Protein AF-A0A4U8UQI0-F1 (afdb_monomer)

pLDDT: mean 84.11, std 14.56, range [35.84, 98.0]

Mean predicted aligned error: 8.0 Å

Solvent-accessible surface area (backbone atoms only — not comparable to full-atom values): 13490 Å² total; per-residue (Å²): 82,67,54,54,51,49,29,74,75,39,96,86,49,62,48,45,60,53,23,52,54,51,45,54,64,75,46,58,98,54,91,83,54,74,66,59,56,32,51,37,41,21,71,69,68,76,41,65,57,48,72,46,50,38,50,74,78,74,43,90,59,46,50,33,39,36,35,49,86,39,31,42,34,49,44,82,38,62,102,59,89,80,77,70,82,76,88,73,61,52,56,40,74,43,39,42,22,26,69,41,87,55,104,63,74,46,72,45,66,80,48,71,49,71,45,56,56,53,61,47,78,51,93,65,75,75,63,46,46,68,45,54,78,50,33,50,86,63,42,67,39,62,70,44,65,70,59,40,50,50,32,60,70,53,42,85,68,44,53,68,65,21,48,34,51,53,52,50,31,46,49,53,31,32,78,68,58,75,40,58,68,63,62,44,52,54,51,38,63,73,47,68,80,52,86,47,66,67,39,41,52,52,41,52,54,52,50,52,52,52,48,46,49,69,77,54,46,41,67,55,50,20,63,74,68,50,30,39,103,83,59,45,71,62,126

Nearest PDB structures (foldseek):
  7zyf-assembly1_A  TM=7.633E-01  e=3.583E-10  Homo sapiens
  3mdj-assembly2_B  TM=7.529E-01  e=2.261E-10  Homo sapiens
  3mdj-assembly3_C  TM=7.639E-01  e=4.020E-10  Homo sapiens
  3mdj-assembly1_A  TM=7.679E-01  e=6.749E-10  Homo sapiens
  6rqx-assembly1_A  TM=7.635E-01  e=1.070E-09  Homo sapiens

Structure (mmCIF, N/CA/C/O backbone):
data_AF-A0A4U8UQI0-F1
#
_entry.id   AF-A0A4U8UQI0-F1
#
loop_
_atom_site.group_PDB
_atom_site.id
_atom_site.type_symbol
_atom_site.label_atom_id
_atom_site.label_alt_id
_atom_site.label_comp_id
_atom_site.label_asym_id
_atom_site.label_entity_id
_atom_site.label_seq_id
_atom_site.pdbx_PDB_ins_code
_atom_site.Cartn_x
_atom_site.Cartn_y
_atom_site.Cartn_z
_atom_site.occupancy
_atom_site.B_iso_or_equiv
_atom_site.auth_seq_id
_atom_site.auth_comp_id
_atom_site.auth_asym_id
_atom_site.auth_atom_id
_atom_site.pdbx_PDB_model_num
ATOM 1 N N . MET A 1 1 ? -8.725 0.043 3.487 1.00 68.88 1 MET A N 1
ATOM 2 C CA . MET A 1 1 ? -7.552 0.567 4.215 1.00 68.88 1 MET A CA 1
ATOM 3 C C . MET A 1 1 ? -7.519 0.021 5.641 1.00 68.88 1 MET A C 1
ATOM 5 O O . MET A 1 1 ? -6.932 -1.018 5.854 1.00 68.88 1 MET A O 1
ATOM 9 N N . ILE A 1 2 ? -8.246 0.584 6.606 1.00 83.00 2 ILE A N 1
ATOM 10 C CA . ILE A 1 2 ? -8.006 0.280 8.034 1.00 83.00 2 ILE A CA 1
ATOM 11 C C . ILE A 1 2 ? -8.324 -1.161 8.468 1.00 83.00 2 ILE A C 1
ATOM 13 O O . ILE A 1 2 ? -7.673 -1.663 9.377 1.00 83.00 2 ILE A O 1
ATOM 17 N N . ARG A 1 3 ? -9.278 -1.852 7.826 1.00 87.50 3 ARG A N 1
ATOM 18 C CA . ARG A 1 3 ? -9.660 -3.226 8.204 1.00 87.50 3 ARG A CA 1
ATOM 19 C C . ARG A 1 3 ? -8.482 -4.202 8.175 1.00 87.50 3 ARG A C 1
ATOM 21 O O . ARG A 1 3 ? -8.272 -4.901 9.158 1.00 87.50 3 ARG A O 1
ATOM 28 N N . ASN A 1 4 ? -7.718 -4.221 7.082 1.00 83.81 4 ASN A N 1
ATOM 29 C CA . ASN A 1 4 ? -6.582 -5.133 6.920 1.00 83.81 4 ASN A CA 1
ATOM 30 C C . ASN A 1 4 ? -5.492 -4.822 7.954 1.00 83.81 4 ASN A C 1
ATOM 32 O O . ASN A 1 4 ? -5.016 -5.732 8.627 1.00 83.81 4 ASN A O 1
ATOM 36 N N . TYR A 1 5 ? -5.174 -3.537 8.164 1.00 86.38 5 TYR A N 1
ATOM 37 C CA . TYR A 1 5 ? -4.238 -3.120 9.213 1.00 86.38 5 TYR A CA 1
ATOM 38 C C . TYR A 1 5 ? -4.679 -3.587 10.608 1.00 86.38 5 TYR A C 1
ATOM 40 O O . TYR A 1 5 ? -3.909 -4.239 11.311 1.00 86.38 5 TYR A O 1
ATOM 48 N N . VAL A 1 6 ? -5.927 -3.296 10.988 1.00 89.19 6 VAL A N 1
ATOM 49 C CA . VAL A 1 6 ? -6.484 -3.631 12.307 1.00 89.19 6 VAL A CA 1
ATOM 50 C C . VAL A 1 6 ? -6.538 -5.141 12.525 1.00 89.19 6 VAL A C 1
ATOM 52 O O . VAL A 1 6 ? -6.120 -5.622 13.574 1.00 89.19 6 VAL A O 1
ATOM 55 N N . ASN A 1 7 ? -6.986 -5.907 11.532 1.00 88.12 7 ASN A N 1
ATOM 56 C CA . ASN A 1 7 ? -7.075 -7.361 11.657 1.00 88.12 7 ASN A CA 1
ATOM 57 C C . ASN A 1 7 ? -5.701 -8.036 11.609 1.00 88.12 7 ASN A C 1
ATOM 59 O O . ASN A 1 7 ? -5.540 -9.104 12.180 1.00 88.12 7 ASN A O 1
ATOM 63 N N . SER A 1 8 ? -4.669 -7.389 11.059 1.00 82.19 8 SER A N 1
ATOM 64 C CA . SER A 1 8 ? -3.295 -7.904 11.144 1.00 82.19 8 SER A CA 1
ATOM 65 C C . SER A 1 8 ? -2.735 -7.965 12.579 1.00 82.19 8 SER A C 1
ATOM 67 O O . SER A 1 8 ? -1.655 -8.519 12.786 1.00 82.19 8 SER A O 1
ATOM 69 N N . LYS A 1 9 ? -3.442 -7.387 13.565 1.00 81.94 9 LYS A N 1
ATOM 70 C CA . LYS A 1 9 ? -3.079 -7.380 14.993 1.00 81.94 9 LYS A CA 1
ATOM 71 C C . LYS A 1 9 ? -3.652 -8.569 15.774 1.00 81.94 9 LYS A C 1
ATOM 73 O O . LYS A 1 9 ? -3.256 -8.773 16.916 1.00 81.94 9 LYS A O 1
ATOM 78 N N . SER A 1 10 ? -4.576 -9.342 15.198 1.00 83.25 10 SER A N 1
ATOM 79 C CA . SER A 1 10 ? -5.166 -10.519 15.845 1.00 83.25 10 SER A CA 1
ATOM 80 C C . SER A 1 10 ? -5.361 -11.652 14.846 1.00 83.25 10 SER A C 1
ATOM 82 O O . SER A 1 10 ? -5.968 -11.471 13.798 1.00 83.25 10 SER A O 1
ATOM 84 N N . LEU A 1 11 ? -4.881 -12.845 15.196 1.00 78.75 11 LEU A N 1
ATOM 85 C CA . LEU A 1 11 ? -5.039 -14.046 14.368 1.00 78.75 11 LEU A CA 1
ATOM 86 C C . LEU A 1 11 ? -6.415 -14.709 14.530 1.00 78.75 11 LEU A C 1
ATOM 88 O O . LEU A 1 11 ? -6.801 -15.532 13.704 1.00 78.75 11 LEU A O 1
ATOM 92 N N . HIS A 1 12 ? -7.141 -14.386 15.604 1.00 84.50 12 HIS A N 1
ATOM 93 C CA . HIS A 1 12 ? -8.340 -15.125 16.013 1.00 84.50 12 HIS A CA 1
ATOM 94 C C . HIS A 1 12 ? -9.616 -14.277 16.018 1.00 84.50 12 HIS A C 1
ATOM 96 O O . HIS A 1 12 ? -10.711 -14.829 15.948 1.00 84.50 12 HIS A O 1
ATOM 102 N N . GLU A 1 13 ? -9.500 -12.948 16.084 1.00 89.38 13 GLU A N 1
ATOM 103 C CA . GLU A 1 13 ? -10.650 -12.044 16.138 1.00 89.38 13 GLU A CA 1
ATOM 104 C C . GLU A 1 13 ? -10.610 -11.012 15.006 1.00 89.38 13 GLU A C 1
ATOM 106 O O . GLU A 1 13 ? -9.597 -10.349 14.793 1.00 89.38 13 GLU A O 1
ATOM 111 N N . ASP A 1 14 ? -11.751 -10.794 14.342 1.00 94.38 14 ASP A N 1
ATOM 112 C CA . ASP A 1 14 ? -11.949 -9.634 13.464 1.00 94.38 14 ASP A CA 1
ATOM 113 C C . ASP A 1 14 ? -12.152 -8.382 14.337 1.00 94.38 14 ASP A C 1
ATOM 115 O O . ASP A 1 14 ? -13.279 -7.995 14.677 1.00 94.38 14 ASP A O 1
ATOM 119 N N . LEU A 1 15 ? -11.034 -7.783 14.758 1.00 94.94 15 LEU A N 1
ATOM 120 C CA . LEU A 1 15 ? -11.001 -6.596 15.613 1.00 94.94 15 LEU A CA 1
ATOM 121 C C . LEU A 1 15 ? -11.723 -5.408 14.970 1.00 94.94 15 LEU A C 1
ATOM 123 O O . LEU A 1 15 ? -12.364 -4.628 15.677 1.00 94.94 15 LEU A O 1
ATOM 127 N N . PHE A 1 16 ? -11.684 -5.290 13.639 1.00 94.12 16 PHE A N 1
ATOM 128 C CA . PHE A 1 16 ? -12.414 -4.249 12.923 1.00 94.12 16 PHE A CA 1
ATOM 129 C C . PHE A 1 16 ? -13.926 -4.401 13.127 1.00 94.12 16 PHE A C 1
ATOM 131 O O . PHE A 1 16 ? -14.595 -3.457 13.549 1.00 94.12 16 PHE A O 1
ATOM 138 N N . LEU A 1 17 ? -14.479 -5.595 12.888 1.00 95.44 17 LEU A N 1
ATOM 139 C CA . LEU A 1 17 ? -15.907 -5.844 13.099 1.00 95.44 17 LEU A CA 1
ATOM 140 C C . LEU A 1 17 ? -16.301 -5.755 14.575 1.00 95.44 17 LEU A C 1
ATOM 142 O O . LEU A 1 17 ? -17.393 -5.272 14.880 1.00 95.44 17 LEU A O 1
ATOM 146 N N . LYS A 1 18 ? -15.428 -6.184 15.493 1.00 96.44 18 LYS A N 1
ATOM 147 C CA . LYS A 1 18 ? -15.629 -6.021 16.939 1.00 96.44 18 LYS A CA 1
ATOM 148 C C . LYS A 1 18 ? -15.779 -4.542 17.309 1.00 96.44 18 LYS A C 1
ATOM 150 O O . LYS A 1 18 ? -16.757 -4.187 17.968 1.00 96.44 18 LYS A O 1
ATOM 155 N N . ALA A 1 19 ? -14.884 -3.683 16.819 1.00 96.50 19 ALA A N 1
ATOM 156 C CA . ALA A 1 19 ? -14.939 -2.239 17.036 1.00 96.50 19 ALA A CA 1
ATOM 157 C C . ALA A 1 19 ? -16.186 -1.599 16.410 1.00 96.50 19 ALA A C 1
ATOM 159 O O . ALA A 1 19 ? -16.896 -0.859 17.089 1.00 96.50 19 ALA A O 1
ATOM 160 N N . VAL A 1 20 ? -16.524 -1.941 15.161 1.00 96.62 20 VAL A N 1
ATOM 161 C CA . VAL A 1 20 ? -17.734 -1.428 14.491 1.00 96.62 20 VAL A CA 1
ATOM 162 C C . VAL A 1 20 ? -19.004 -1.820 15.252 1.00 96.62 20 VAL A C 1
ATOM 164 O O . VAL A 1 20 ? -19.863 -0.975 15.492 1.00 96.62 20 VAL A O 1
ATOM 167 N N . ARG A 1 21 ? -19.128 -3.082 15.685 1.00 97.81 21 ARG A N 1
ATOM 168 C CA . ARG A 1 21 ? -20.289 -3.549 16.465 1.00 97.81 21 ARG A CA 1
ATOM 169 C C . ARG A 1 21 ? -20.410 -2.820 17.800 1.00 97.81 21 ARG A C 1
ATOM 171 O O . ARG A 1 21 ? -21.518 -2.450 18.185 1.00 97.81 21 ARG A O 1
ATOM 178 N N . LEU A 1 22 ? -19.293 -2.620 18.498 1.00 98.00 22 LEU A N 1
ATOM 179 C CA . LEU A 1 22 ? -19.271 -1.885 19.760 1.00 98.00 22 LEU A CA 1
ATOM 180 C C . LEU A 1 22 ? -19.675 -0.420 19.557 1.00 98.00 22 LEU A C 1
ATOM 182 O O . LEU A 1 22 ? -20.512 0.085 20.302 1.00 98.00 22 LEU A O 1
ATOM 186 N N . PHE A 1 23 ? -19.143 0.230 18.520 1.00 97.88 23 PHE A N 1
ATOM 187 C CA . PHE A 1 23 ? -19.463 1.613 18.173 1.00 97.88 23 PHE A CA 1
ATOM 188 C C . PHE A 1 23 ? -20.959 1.790 17.894 1.00 97.88 23 PHE A C 1
ATOM 190 O O . PHE A 1 23 ? -21.607 2.619 18.530 1.00 97.88 23 PHE A O 1
ATOM 197 N N . LEU A 1 24 ? -21.524 0.955 17.015 1.00 97.88 24 LEU A N 1
ATOM 198 C CA . LEU A 1 24 ? -22.940 1.026 16.644 1.00 97.88 24 LEU A CA 1
ATOM 199 C C . LEU A 1 24 ? -23.874 0.802 17.840 1.00 97.88 24 LEU A C 1
ATOM 201 O O . LEU A 1 24 ? -24.883 1.489 17.952 1.00 97.88 24 LEU A O 1
ATOM 205 N N . ARG A 1 25 ? -23.541 -0.129 18.747 1.00 98.00 25 ARG A N 1
ATOM 206 C CA . ARG A 1 25 ? -24.328 -0.364 19.971 1.00 98.00 25 ARG A CA 1
ATOM 207 C C . ARG A 1 25 ? -24.235 0.801 20.951 1.00 98.00 25 ARG A C 1
ATOM 209 O O . ARG A 1 25 ? -25.237 1.182 21.540 1.00 98.00 25 ARG A O 1
ATOM 216 N N . ARG A 1 26 ? -23.035 1.351 21.145 1.00 98.00 26 ARG A N 1
ATOM 217 C CA . ARG A 1 26 ? -22.782 2.411 22.130 1.00 98.00 26 ARG A CA 1
ATOM 218 C C . ARG A 1 26 ? -23.464 3.725 21.764 1.00 98.00 26 ARG A C 1
ATOM 220 O O . ARG A 1 26 ? -23.992 4.397 22.642 1.00 98.00 26 ARG A O 1
ATOM 227 N N . TYR A 1 27 ? -23.446 4.068 20.482 1.00 97.50 27 TYR A N 1
ATOM 228 C CA . TYR A 1 27 ? -23.962 5.338 19.977 1.00 97.50 27 TYR A CA 1
ATOM 229 C C . TYR A 1 27 ? -25.294 5.189 19.237 1.00 97.50 27 TYR A C 1
ATOM 231 O O . TYR A 1 27 ? -25.686 6.050 18.449 1.00 97.50 27 TYR A O 1
ATOM 239 N N . GLN A 1 28 ? -26.010 4.090 19.478 1.00 97.56 28 GLN A N 1
ATOM 240 C CA . GLN A 1 28 ? -27.318 3.869 18.883 1.00 97.56 28 GLN A CA 1
ATOM 241 C C . GLN A 1 28 ? -28.258 5.032 19.239 1.00 97.56 28 GLN A C 1
ATOM 243 O O . GLN A 1 28 ? -28.361 5.417 20.404 1.00 97.56 28 GLN A O 1
ATOM 248 N N . HIS A 1 29 ? -28.940 5.582 18.230 1.00 96.69 29 HIS A N 1
ATOM 249 C CA . HIS A 1 29 ? -29.863 6.720 18.360 1.00 96.69 29 HIS A CA 1
ATOM 250 C C . HIS A 1 29 ? -29.226 8.040 18.842 1.00 96.69 29 HIS A C 1
ATOM 252 O O . HIS A 1 29 ? -29.942 8.927 19.302 1.00 96.69 29 HIS A O 1
ATOM 258 N N . GLN A 1 30 ? -27.904 8.193 18.721 1.00 97.25 30 GLN A N 1
ATOM 259 C CA . GLN A 1 30 ? -27.174 9.413 19.083 1.00 97.25 30 GLN A CA 1
ATOM 260 C C . GLN A 1 30 ? -26.468 10.025 17.865 1.00 97.25 30 GLN A C 1
ATOM 262 O O . GLN A 1 30 ? -26.165 9.335 16.891 1.00 97.25 30 GLN A O 1
ATOM 267 N N . SER A 1 31 ? -26.169 11.322 17.941 1.00 96.12 31 SER A N 1
ATOM 268 C CA . SER A 1 31 ? -25.245 11.990 17.017 1.00 96.12 31 SER A CA 1
ATOM 269 C C . SER A 1 31 ? -23.802 11.755 17.463 1.00 96.12 31 SER A C 1
ATOM 271 O O . SER A 1 31 ? -23.518 11.758 18.659 1.00 96.12 31 SER A O 1
ATOM 273 N N . VAL A 1 32 ? -22.890 11.569 16.509 1.00 96.31 32 VAL A N 1
ATOM 274 C CA . VAL A 1 32 ? -21.487 11.203 16.761 1.00 96.31 32 VAL A CA 1
ATOM 275 C C . VAL A 1 32 ? -20.533 12.035 15.922 1.00 96.31 32 VAL A C 1
ATOM 277 O O . VAL A 1 32 ? -20.870 12.456 14.815 1.00 96.31 32 VAL A O 1
ATOM 280 N N . GLU A 1 33 ? -19.314 12.214 16.422 1.00 93.25 33 GLU A N 1
ATOM 281 C CA . GLU A 1 33 ? -18.199 12.782 15.671 1.00 93.25 33 GLU A CA 1
ATOM 282 C C . GLU A 1 33 ? -17.160 11.706 15.319 1.00 93.25 33 GLU A C 1
ATOM 284 O O . GLU A 1 33 ? -17.118 10.620 15.898 1.00 93.25 33 GLU A O 1
ATOM 289 N N . ALA A 1 34 ? -16.243 12.013 14.396 1.00 90.94 34 ALA A N 1
ATOM 290 C CA . ALA A 1 34 ? -15.175 11.082 14.015 1.00 90.94 34 ALA A CA 1
ATOM 291 C C . ALA A 1 34 ? -14.321 10.627 15.218 1.00 90.94 34 ALA A C 1
ATOM 293 O O . ALA A 1 34 ? -13.879 9.480 15.267 1.00 90.94 34 ALA A O 1
ATOM 294 N N . LYS A 1 35 ? -14.118 11.498 16.217 1.00 92.62 35 LYS A N 1
ATOM 295 C CA . LYS A 1 35 ? -13.370 11.169 17.443 1.00 92.62 35 LYS A CA 1
ATOM 296 C C . LYS A 1 35 ? -14.024 10.045 18.256 1.00 92.62 35 LYS A C 1
ATOM 298 O O . LYS A 1 35 ? -13.309 9.241 18.848 1.00 92.62 35 LYS A O 1
ATOM 303 N N . ASP A 1 36 ? -15.355 9.956 18.250 1.00 95.62 36 ASP A N 1
ATOM 304 C CA . ASP A 1 36 ? -16.104 8.909 18.952 1.00 95.62 36 ASP A CA 1
ATOM 305 C C . ASP A 1 36 ? -15.843 7.539 18.325 1.00 95.62 36 ASP A C 1
ATOM 307 O O . ASP A 1 36 ? 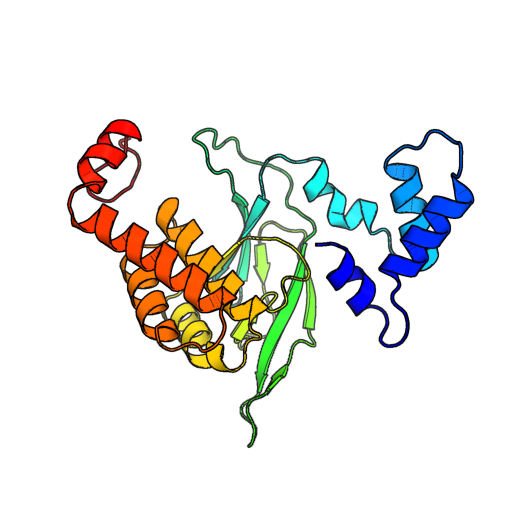-15.625 6.550 19.027 1.00 95.62 36 ASP A O 1
ATOM 311 N N . PHE A 1 37 ? -15.783 7.500 16.992 1.00 94.44 37 PHE A N 1
ATOM 312 C CA . PHE A 1 37 ? -15.424 6.302 16.242 1.00 94.44 37 PHE A CA 1
ATOM 313 C C . PHE A 1 37 ? -14.000 5.842 16.575 1.00 94.44 37 PHE A C 1
ATOM 315 O O . PHE A 1 37 ? -13.795 4.688 16.959 1.00 94.44 37 PHE A O 1
ATOM 322 N N . TRP A 1 38 ? -13.018 6.748 16.512 1.00 94.25 38 TRP A N 1
ATOM 323 C CA . TRP A 1 38 ? -11.621 6.403 16.796 1.00 94.25 38 TRP A CA 1
ATOM 324 C C . TRP A 1 38 ? -11.385 5.984 18.245 1.00 94.25 38 TRP A C 1
ATOM 326 O O . TRP A 1 38 ? -10.609 5.061 18.481 1.00 94.25 38 TRP A O 1
ATOM 336 N N . LYS A 1 39 ? -12.106 6.577 19.203 1.00 95.88 39 LYS A N 1
ATOM 337 C CA . LYS A 1 39 ? -12.045 6.178 20.613 1.00 95.88 39 LYS A CA 1
ATOM 338 C C . LYS A 1 39 ? -12.468 4.720 20.816 1.00 95.88 39 LYS A C 1
ATOM 340 O O . LYS A 1 39 ? -11.816 3.998 21.565 1.00 95.88 39 LYS A O 1
ATOM 345 N N . VAL A 1 40 ? -13.518 4.264 20.126 1.00 97.12 40 VAL A N 1
ATOM 346 C CA . VAL A 1 40 ? -13.940 2.851 20.177 1.00 97.12 40 VAL A CA 1
ATOM 347 C C . VAL A 1 40 ? -12.894 1.933 19.546 1.00 97.12 40 VAL A C 1
ATOM 349 O O . VAL A 1 40 ? -12.610 0.863 20.080 1.00 97.12 40 VAL A O 1
ATOM 352 N N . PHE A 1 41 ? -12.287 2.344 18.431 1.00 95.12 41 PHE A N 1
ATOM 353 C CA . PHE A 1 41 ? -11.204 1.575 17.816 1.00 95.12 41 PHE A CA 1
ATOM 354 C C . PHE A 1 41 ? -9.987 1.461 18.735 1.00 95.12 41 PHE A C 1
ATOM 356 O O . PHE A 1 41 ? -9.434 0.370 18.864 1.00 95.12 41 PHE A O 1
ATOM 363 N N . GLN A 1 42 ? -9.605 2.542 19.414 1.00 95.50 42 GLN A N 1
ATOM 364 C CA . GLN A 1 42 ? -8.518 2.530 20.391 1.00 95.50 42 GLN A CA 1
ATOM 365 C C . GLN A 1 42 ? -8.833 1.632 21.593 1.00 95.50 42 GLN A C 1
ATOM 367 O O . GLN A 1 42 ? -7.963 0.895 22.038 1.00 95.50 42 GLN A O 1
ATOM 372 N N . GLU A 1 43 ? -10.077 1.621 22.079 1.00 95.94 43 GLU A N 1
ATOM 373 C CA . GLU A 1 43 ? -10.509 0.714 23.152 1.00 95.94 43 GLU A CA 1
ATOM 374 C C . GLU A 1 43 ? -10.386 -0.765 22.755 1.00 95.94 43 GLU A C 1
ATOM 376 O O . GLU A 1 43 ? -9.968 -1.589 23.563 1.00 95.94 43 GLU A O 1
ATOM 381 N N . VAL A 1 44 ? -10.727 -1.110 21.509 1.00 95.25 44 VAL A N 1
ATOM 382 C CA . VAL A 1 44 ? -10.693 -2.502 21.033 1.00 95.25 44 VAL A CA 1
ATOM 383 C C . VAL A 1 44 ? -9.291 -2.960 20.632 1.00 95.25 44 VAL A C 1
ATOM 385 O O . VAL A 1 44 ? -8.958 -4.127 20.824 1.00 95.25 44 VAL A O 1
ATOM 388 N N . THR A 1 45 ? -8.485 -2.071 20.051 1.00 92.75 45 THR A N 1
ATOM 389 C CA . THR A 1 45 ? -7.167 -2.416 19.486 1.00 92.75 45 THR A CA 1
ATOM 390 C C . THR A 1 45 ? -5.997 -2.085 20.410 1.00 92.75 45 THR A C 1
ATOM 392 O O . THR A 1 45 ? -4.905 -2.604 20.202 1.00 92.75 45 THR A O 1
ATOM 395 N N . GLY A 1 46 ? -6.199 -1.223 21.411 1.00 93.25 46 GLY A N 1
ATOM 396 C CA . GLY A 1 46 ? -5.142 -0.690 22.274 1.00 93.25 46 GLY A CA 1
ATOM 397 C C . GLY A 1 46 ? -4.244 0.361 21.608 1.00 93.25 46 GLY A C 1
ATOM 398 O O . GLY A 1 46 ? -3.332 0.874 22.251 1.00 93.25 46 GLY A O 1
ATOM 399 N N . GLU A 1 47 ? -4.488 0.706 20.341 1.00 91.25 47 GLU A N 1
ATOM 400 C CA . GLU A 1 47 ? -3.663 1.613 19.541 1.00 91.25 47 GLU A CA 1
ATOM 401 C C . GLU A 1 47 ? -4.488 2.816 19.068 1.00 91.25 47 GLU A C 1
ATOM 403 O O . GLU A 1 47 ? -5.659 2.685 18.713 1.00 91.25 47 GLU A O 1
ATOM 408 N N . ASP A 1 48 ? -3.886 4.006 19.029 1.00 92.69 48 ASP A N 1
ATOM 409 C CA . ASP A 1 48 ? -4.548 5.198 18.491 1.00 92.69 48 ASP A CA 1
ATOM 410 C C . ASP A 1 48 ? -4.551 5.177 16.948 1.00 92.69 48 ASP A C 1
ATOM 412 O O . ASP A 1 48 ? -3.773 5.854 16.266 1.00 92.69 48 ASP A O 1
ATOM 416 N N . ILE A 1 49 ? -5.446 4.352 16.390 1.00 91.12 49 ILE A N 1
ATOM 417 C CA . ILE A 1 49 ? -5.657 4.204 14.942 1.00 91.12 49 ILE A CA 1
ATOM 418 C C . ILE A 1 49 ? -6.045 5.547 14.306 1.00 91.12 49 ILE A C 1
ATOM 420 O O . ILE A 1 49 ? -5.634 5.841 13.181 1.00 91.12 49 ILE A O 1
ATOM 424 N N . GLY A 1 50 ? -6.808 6.379 15.023 1.00 91.00 50 GLY A N 1
ATOM 425 C CA . GLY A 1 50 ? -7.233 7.692 14.543 1.00 91.00 50 GLY A CA 1
ATOM 426 C C . GLY A 1 50 ? -6.048 8.624 14.315 1.00 91.00 50 GLY A C 1
ATOM 427 O O . GLY A 1 50 ? -5.931 9.219 13.242 1.00 91.00 50 GLY A O 1
ATOM 428 N N . ALA A 1 51 ? -5.121 8.701 15.271 1.00 90.88 51 ALA A N 1
ATOM 429 C CA . ALA A 1 51 ? -3.898 9.482 15.123 1.00 90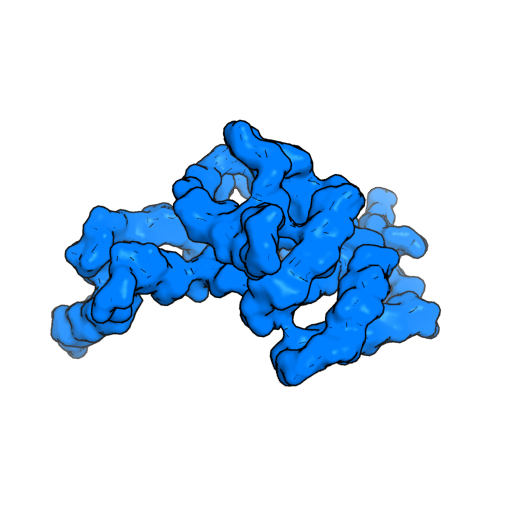.88 51 ALA A CA 1
ATOM 430 C C . ALA A 1 51 ? -2.977 8.925 14.028 1.00 90.88 51 ALA A C 1
ATOM 432 O O . ALA A 1 51 ? -2.384 9.708 13.276 1.00 90.88 51 ALA A O 1
ATOM 433 N N . LEU A 1 52 ? -2.872 7.597 13.910 1.00 90.38 52 LEU A N 1
ATOM 434 C CA . LEU A 1 52 ? -2.047 6.930 12.901 1.00 90.38 52 LEU A CA 1
ATOM 435 C C . LEU A 1 52 ? -2.529 7.222 11.472 1.00 90.38 52 LEU A C 1
ATOM 437 O O . LEU A 1 52 ? -1.730 7.593 10.619 1.00 90.38 52 LEU A O 1
ATOM 441 N N . PHE A 1 53 ? -3.837 7.129 11.221 1.00 90.00 53 PHE A N 1
ATOM 442 C CA . PHE A 1 53 ? -4.422 7.355 9.894 1.00 90.00 53 PHE A CA 1
ATOM 443 C C . PHE A 1 53 ? -4.881 8.803 9.658 1.00 90.00 53 PHE A C 1
ATOM 445 O O . PHE A 1 53 ? -5.357 9.114 8.570 1.00 90.00 53 PHE A O 1
ATOM 452 N N . SER A 1 54 ? -4.710 9.708 10.629 1.00 90.00 54 SER A N 1
ATOM 453 C CA . SER A 1 54 ? -5.184 11.105 10.576 1.00 90.00 54 SER A CA 1
ATOM 454 C C . SER A 1 54 ? -4.817 11.847 9.286 1.00 90.00 54 SER A C 1
ATOM 456 O O . SER A 1 54 ? -5.627 12.607 8.750 1.00 90.00 54 SER A O 1
ATOM 458 N N . GLY A 1 55 ? -3.619 11.602 8.746 1.00 90.06 55 GLY A N 1
ATOM 459 C CA . GLY A 1 55 ? -3.164 12.217 7.500 1.00 90.06 55 GLY A CA 1
ATOM 460 C C . GLY A 1 55 ? -4.041 11.874 6.293 1.00 90.06 55 GLY A C 1
ATOM 461 O O . GLY A 1 55 ? -4.165 12.698 5.397 1.00 90.06 55 GLY A O 1
ATOM 462 N N . TRP A 1 56 ? -4.691 10.709 6.278 1.00 90.19 56 TRP A N 1
ATOM 463 C CA . TRP A 1 56 ? -5.597 10.291 5.201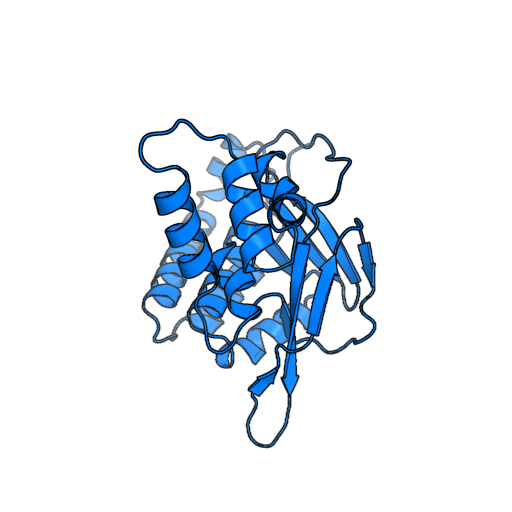 1.00 90.19 56 TRP A CA 1
ATOM 464 C C . TRP A 1 56 ? -6.937 11.014 5.194 1.00 90.19 56 TRP A C 1
ATOM 466 O O . TRP A 1 56 ? -7.615 11.039 4.173 1.00 90.19 56 TRP A O 1
ATOM 476 N N . PHE A 1 57 ? -7.316 11.597 6.329 1.00 86.75 57 PHE A N 1
ATOM 477 C CA . PHE A 1 57 ? -8.594 12.286 6.493 1.00 86.75 57 PHE A CA 1
ATOM 478 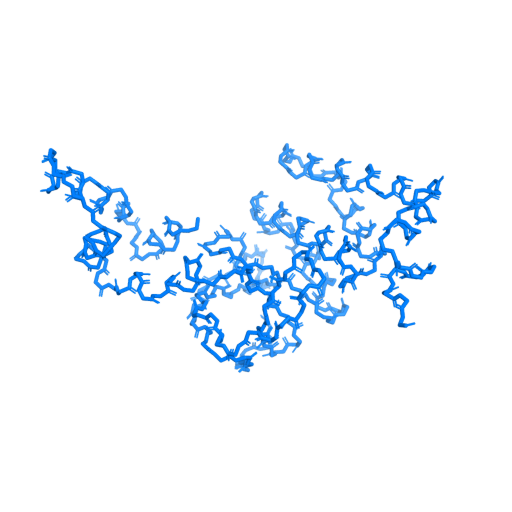C C . PHE A 1 57 ? -8.449 13.805 6.467 1.00 86.75 57 PHE A C 1
ATOM 480 O O . PHE A 1 57 ? -9.402 14.509 6.156 1.00 86.75 57 PHE A O 1
ATOM 487 N N . THR A 1 58 ? -7.267 14.314 6.820 1.00 87.94 58 THR A N 1
ATOM 488 C CA . THR A 1 58 ? -7.037 15.751 7.021 1.00 87.94 58 THR A CA 1
ATOM 489 C C . THR A 1 58 ? -6.199 16.400 5.926 1.00 87.94 58 THR A C 1
ATOM 491 O O . THR A 1 58 ? -6.189 17.625 5.821 1.00 87.94 58 THR A O 1
ATOM 494 N N . LYS A 1 59 ? -5.494 15.614 5.100 1.00 86.88 59 LYS A N 1
ATOM 495 C CA . LYS A 1 59 ? -4.614 16.136 4.048 1.00 86.88 59 LYS A CA 1
ATOM 496 C C . LYS A 1 59 ? -5.180 15.812 2.666 1.00 86.88 59 LYS A C 1
ATOM 498 O O . LYS A 1 59 ? -5.587 14.677 2.437 1.00 86.88 59 LYS A O 1
ATOM 503 N N . PRO A 1 60 ? -5.158 16.764 1.719 1.00 86.25 60 PRO A N 1
ATOM 504 C CA . PRO A 1 60 ? -5.462 16.459 0.330 1.00 86.25 60 PRO A CA 1
ATOM 505 C C . PRO A 1 60 ? -4.313 15.666 -0.302 1.00 86.25 60 PRO A C 1
ATOM 507 O O . PRO A 1 60 ? -3.139 15.959 -0.048 1.00 86.25 60 PRO A O 1
ATOM 510 N N . GLY A 1 61 ? -4.660 14.720 -1.174 1.00 87.38 61 GLY A N 1
ATOM 511 C CA . GLY A 1 61 ? -3.710 13.844 -1.861 1.00 87.38 61 GLY A CA 1
ATOM 512 C C . GLY A 1 61 ? -3.371 12.577 -1.079 1.00 87.38 61 GLY A C 1
ATOM 513 O O . GLY A 1 61 ? -4.005 12.256 -0.076 1.00 87.38 61 GLY A O 1
ATOM 514 N N . PHE A 1 62 ? -2.356 11.857 -1.558 1.00 88.94 62 PHE A N 1
ATOM 515 C CA . PHE A 1 62 ? -1.920 10.585 -0.980 1.00 88.94 62 PHE A CA 1
ATOM 516 C C . PHE A 1 62 ? -0.386 10.490 -0.969 1.00 88.94 62 PHE A C 1
ATOM 518 O O . PHE A 1 62 ? 0.238 11.080 -1.845 1.00 88.94 62 PHE A O 1
ATOM 525 N N . PRO A 1 63 ? 0.266 9.791 -0.025 1.00 92.69 63 PRO A N 1
ATOM 526 C CA . PRO A 1 63 ? 1.687 9.514 -0.099 1.00 92.69 63 PRO A CA 1
ATOM 527 C C . PRO A 1 63 ? 2.043 8.648 -1.296 1.00 92.69 63 PRO A C 1
ATOM 529 O O . PRO A 1 63 ? 1.447 7.596 -1.545 1.00 92.69 63 PRO A O 1
ATOM 532 N N . LEU A 1 64 ? 3.076 9.113 -1.981 1.00 93.00 64 LEU A N 1
ATOM 533 C CA . LEU A 1 64 ? 3.924 8.339 -2.859 1.00 93.00 64 LEU A CA 1
ATOM 534 C C . LEU A 1 64 ? 5.150 7.912 -2.053 1.00 93.00 64 LEU A C 1
ATOM 536 O O . LEU A 1 64 ? 5.825 8.756 -1.466 1.00 93.00 64 LEU A O 1
ATOM 540 N N . ILE A 1 65 ? 5.419 6.612 -2.019 1.00 94.12 65 ILE A N 1
ATOM 541 C CA . ILE A 1 65 ? 6.623 6.031 -1.435 1.00 94.12 65 ILE A CA 1
ATOM 542 C C . ILE A 1 65 ? 7.555 5.643 -2.572 1.00 94.12 65 ILE A C 1
ATOM 544 O O . ILE A 1 65 ? 7.310 4.675 -3.290 1.00 94.12 65 ILE A O 1
ATOM 548 N N . THR A 1 66 ? 8.637 6.396 -2.712 1.00 94.38 66 THR A N 1
ATOM 549 C CA . THR A 1 66 ? 9.713 6.098 -3.646 1.00 94.38 66 THR A CA 1
ATOM 550 C C . THR A 1 66 ? 10.749 5.215 -2.961 1.00 94.38 66 THR A C 1
ATOM 552 O O . THR A 1 66 ? 11.362 5.599 -1.963 1.00 94.38 66 THR A O 1
ATOM 555 N N . VAL A 1 67 ? 10.943 4.023 -3.509 1.00 92.62 67 VAL A N 1
ATOM 556 C CA . VAL A 1 67 ? 11.928 3.036 -3.086 1.00 92.62 67 VAL A CA 1
ATOM 557 C C . VAL A 1 67 ? 13.222 3.258 -3.862 1.00 92.62 67 VAL A C 1
ATOM 559 O O . VAL A 1 67 ? 13.257 3.127 -5.085 1.00 92.62 67 VAL A O 1
ATOM 562 N N . GLN A 1 68 ? 14.289 3.592 -3.143 1.00 90.88 68 GLN A N 1
ATOM 563 C CA . GLN A 1 68 ? 15.624 3.848 -3.677 1.00 90.88 68 GLN A CA 1
ATOM 564 C C . GLN A 1 68 ? 16.611 2.918 -2.981 1.00 90.88 68 GLN A C 1
ATOM 566 O O . GLN A 1 68 ? 17.172 3.273 -1.944 1.00 90.88 68 GLN A O 1
ATOM 571 N N . GLN A 1 69 ? 16.800 1.716 -3.529 1.00 84.81 69 GLN A N 1
ATOM 572 C CA . GLN A 1 69 ? 17.593 0.657 -2.897 1.00 84.81 69 GLN A CA 1
ATOM 573 C C . GLN A 1 69 ? 17.058 0.347 -1.484 1.00 84.81 69 GLN A C 1
ATOM 575 O O . GLN A 1 69 ? 15.976 -0.214 -1.341 1.00 84.81 69 GLN A O 1
ATOM 580 N N . ASN A 1 70 ? 17.775 0.751 -0.434 1.00 86.25 70 ASN A N 1
ATOM 581 C CA . ASN A 1 70 ? 17.362 0.590 0.960 1.00 86.25 70 ASN A CA 1
ATOM 582 C C . ASN A 1 70 ? 16.735 1.849 1.571 1.00 86.25 70 ASN A C 1
ATOM 584 O O . ASN A 1 70 ? 16.504 1.888 2.773 1.00 86.25 70 ASN A O 1
ATOM 588 N N . ARG A 1 71 ? 16.488 2.902 0.795 1.00 90.38 71 ARG A N 1
ATOM 589 C CA . ARG A 1 71 ? 15.891 4.144 1.288 1.00 90.38 71 ARG A CA 1
ATOM 590 C C . ARG A 1 71 ? 14.456 4.276 0.803 1.00 90.38 71 ARG A C 1
ATOM 592 O O . ARG A 1 71 ? 14.186 4.172 -0.389 1.00 90.38 71 ARG A O 1
ATOM 599 N N . LEU A 1 72 ? 13.550 4.563 1.729 1.00 92.31 72 LEU A N 1
ATOM 600 C CA . LEU A 1 72 ? 12.160 4.902 1.450 1.00 92.31 72 LEU A CA 1
ATOM 601 C C . LEU A 1 72 ? 11.991 6.410 1.574 1.00 92.31 72 LEU A C 1
ATOM 603 O O . LEU A 1 72 ? 12.247 6.973 2.638 1.00 92.31 72 LEU A O 1
ATOM 607 N N . VAL A 1 73 ? 11.574 7.060 0.494 1.00 93.50 73 VAL A N 1
ATOM 608 C CA . VAL A 1 73 ? 11.304 8.499 0.460 1.00 93.50 73 VAL A CA 1
ATOM 609 C C . VAL A 1 73 ? 9.812 8.699 0.266 1.00 93.50 73 VAL A C 1
ATOM 611 O O . VAL A 1 73 ? 9.260 8.232 -0.724 1.00 93.50 73 VAL A O 1
ATOM 614 N N . GLN A 1 74 ? 9.160 9.387 1.200 1.00 93.25 74 GLN A N 1
ATOM 615 C CA . GLN A 1 74 ? 7.753 9.738 1.060 1.00 93.25 74 GLN A CA 1
ATOM 616 C C . GLN A 1 74 ? 7.584 11.175 0.577 1.00 93.25 74 GLN A C 1
ATOM 618 O O . GLN A 1 74 ? 8.207 12.108 1.092 1.00 93.25 74 GLN A O 1
ATOM 623 N N . GLU A 1 75 ? 6.667 11.362 -0.360 1.00 91.06 75 GLU A N 1
ATOM 624 C CA . GLU A 1 75 ? 6.221 12.675 -0.800 1.00 91.06 75 GLU A CA 1
ATOM 625 C C . GLU A 1 75 ? 4.710 12.701 -1.019 1.00 91.06 75 GLU A C 1
ATOM 627 O O . GLU A 1 75 ? 4.053 11.665 -1.130 1.00 91.06 75 GLU A O 1
ATOM 632 N N . ARG A 1 76 ? 4.132 13.903 -1.057 1.00 90.00 76 ARG A N 1
ATOM 633 C CA . ARG A 1 76 ? 2.716 14.054 -1.386 1.00 90.00 76 ARG A CA 1
ATOM 634 C C . ARG A 1 76 ? 2.514 13.896 -2.890 1.00 90.00 76 ARG A C 1
ATOM 636 O O . ARG A 1 76 ? 3.025 14.700 -3.662 1.00 90.00 76 ARG A O 1
ATOM 643 N N . PHE A 1 77 ? 1.635 12.981 -3.268 1.00 86.62 77 PHE A N 1
ATOM 644 C CA . PHE A 1 77 ? 1.086 12.874 -4.609 1.00 86.62 77 PHE A CA 1
ATOM 645 C C . PHE A 1 77 ? -0.228 13.660 -4.752 1.00 86.62 77 PHE A C 1
ATOM 647 O O . PHE A 1 77 ? -1.143 13.526 -3.932 1.00 86.62 77 PHE A O 1
ATOM 654 N N . LEU A 1 78 ? -0.335 14.449 -5.825 1.00 82.62 78 LEU A N 1
ATOM 655 C CA . LEU A 1 78 ? -1.555 15.126 -6.275 1.00 82.62 78 LEU A CA 1
ATOM 656 C C . LEU A 1 78 ? -1.705 14.896 -7.782 1.00 82.62 78 LEU A C 1
ATOM 658 O O . LEU A 1 78 ? -0.775 15.166 -8.532 1.00 82.62 78 LEU A O 1
ATOM 662 N N . SER A 1 79 ? -2.882 14.467 -8.237 1.00 68.44 79 SER A N 1
ATOM 663 C CA . SER A 1 79 ? -3.179 14.253 -9.665 1.00 68.44 79 SER A CA 1
ATOM 664 C C . SER A 1 79 ? -3.379 15.554 -10.465 1.00 68.44 79 SER A C 1
ATOM 666 O O . SER A 1 79 ? -3.876 15.522 -11.586 1.00 68.44 79 SER A O 1
ATOM 668 N N . GLY A 1 80 ? -3.023 16.715 -9.902 1.00 65.88 80 GLY A N 1
ATOM 669 C CA . GLY A 1 80 ? -3.256 18.032 -10.496 1.00 65.88 80 GLY A CA 1
ATOM 670 C C . GLY A 1 80 ? -2.050 18.966 -10.400 1.00 65.88 80 GLY A C 1
ATOM 671 O O . GLY A 1 80 ? -1.060 18.685 -9.730 1.00 65.88 80 GLY A O 1
ATOM 672 N N . TRP A 1 81 ? -2.157 20.119 -11.058 1.00 54.34 81 TRP A N 1
ATOM 673 C CA . TRP A 1 81 ? -1.053 21.061 -11.285 1.00 54.34 81 TRP A CA 1
ATOM 674 C C . TRP A 1 81 ? -0.578 21.838 -10.046 1.00 54.34 81 TRP A C 1
ATOM 676 O O . TRP A 1 81 ? 0.509 22.414 -10.058 1.00 54.34 81 TRP A O 1
ATOM 686 N N . ASN A 1 82 ? -1.350 21.835 -8.955 1.00 58.06 82 ASN A N 1
ATOM 687 C CA . ASN A 1 82 ? -1.011 22.569 -7.735 1.00 58.06 82 ASN A CA 1
ATOM 688 C C . ASN A 1 82 ? -0.041 21.784 -6.845 1.00 58.06 82 ASN A C 1
ATOM 690 O O . ASN A 1 82 ? -0.416 21.214 -5.819 1.00 58.06 82 ASN A O 1
ATOM 694 N N . LYS A 1 83 ? 1.242 21.823 -7.212 1.00 61.88 83 LYS A N 1
ATOM 695 C CA . LYS A 1 83 ? 2.370 21.330 -6.407 1.00 61.88 83 LYS A CA 1
ATOM 696 C C . LYS A 1 83 ? 2.731 22.288 -5.265 1.00 61.88 83 LYS A C 1
ATOM 698 O O . LYS A 1 83 ? 3.888 22.660 -5.106 1.00 61.88 83 LYS A O 1
ATOM 703 N N . HIS A 1 84 ? 1.762 22.708 -4.451 1.00 58.03 84 HIS A N 1
ATOM 704 C CA . HIS A 1 84 ? 2.136 23.285 -3.158 1.00 58.03 84 HIS A CA 1
ATOM 705 C C . HIS A 1 84 ? 2.881 22.200 -2.367 1.00 58.03 84 HIS A C 1
ATOM 707 O O . HIS A 1 84 ? 2.459 21.042 -2.365 1.00 58.03 84 HIS A O 1
ATOM 713 N N . GLU A 1 85 ? 3.996 22.519 -1.719 1.00 60.78 85 GLU A N 1
ATOM 714 C CA . GLU A 1 85 ? 4.697 21.535 -0.893 1.00 60.78 85 GLU A CA 1
ATOM 715 C C . GLU A 1 85 ? 3.841 21.199 0.333 1.00 60.78 85 GLU A C 1
ATOM 717 O O . GLU A 1 85 ? 3.393 22.081 1.065 1.00 60.78 85 GLU A O 1
ATOM 722 N N . SER A 1 86 ? 3.575 19.911 0.561 1.00 60.34 86 SER A N 1
ATOM 723 C CA . SER A 1 86 ? 3.082 19.480 1.869 1.00 60.34 86 SER A CA 1
ATOM 724 C C . SER A 1 86 ? 4.267 19.428 2.821 1.00 60.34 86 SER A C 1
ATOM 726 O O . SER A 1 86 ? 5.250 18.735 2.556 1.00 60.34 86 SER A O 1
ATOM 728 N N . THR A 1 87 ? 4.191 20.162 3.927 1.00 67.62 87 THR A N 1
ATOM 729 C CA . THR A 1 87 ? 5.280 20.223 4.907 1.00 67.62 87 THR A CA 1
ATOM 730 C C . THR A 1 87 ? 5.278 19.038 5.869 1.00 67.62 87 THR A C 1
ATOM 732 O O . THR A 1 87 ? 6.340 18.682 6.376 1.00 67.62 87 THR A O 1
ATOM 735 N N . THR A 1 88 ? 4.133 18.381 6.095 1.00 79.06 88 THR A N 1
ATOM 736 C CA . THR A 1 88 ? 4.026 17.296 7.082 1.00 79.06 88 THR A CA 1
ATOM 737 C C . THR A 1 88 ? 3.888 15.921 6.413 1.00 79.06 88 THR A C 1
ATOM 739 O O . THR A 1 88 ? 2.846 15.665 5.800 1.00 79.06 88 THR A O 1
ATOM 742 N N . PRO A 1 89 ? 4.859 15.003 6.575 1.00 89.81 89 PRO A N 1
ATOM 743 C CA . PRO A 1 89 ? 4.747 13.609 6.129 1.00 89.81 89 PRO A CA 1
ATOM 744 C C . PRO A 1 89 ? 3.557 12.867 6.764 1.00 89.81 89 PRO A C 1
ATOM 746 O O . PRO A 1 89 ? 3.012 13.275 7.796 1.00 89.81 89 PRO A O 1
ATOM 749 N N . TRP A 1 90 ? 3.090 11.803 6.113 1.00 93.31 90 TRP A N 1
ATOM 750 C CA . TRP A 1 90 ? 2.120 10.873 6.692 1.00 93.31 90 TRP A CA 1
ATOM 751 C C . TRP A 1 90 ? 2.826 9.926 7.659 1.00 93.31 90 TRP A C 1
ATOM 753 O O . TRP A 1 90 ? 4.001 9.611 7.488 1.00 93.31 90 TRP A O 1
ATOM 763 N N . LYS A 1 91 ? 2.072 9.448 8.653 1.00 93.50 91 LYS A N 1
ATOM 764 C CA . LYS A 1 91 ? 2.448 8.271 9.434 1.00 93.50 91 LYS A CA 1
ATOM 765 C C . LYS A 1 91 ? 1.955 7.055 8.662 1.00 93.50 91 LYS A C 1
ATOM 767 O O . LYS A 1 91 ? 0.748 6.854 8.545 1.00 93.50 91 LYS A O 1
ATOM 772 N N . ILE A 1 92 ? 2.868 6.304 8.062 1.00 91.75 92 ILE A N 1
ATOM 773 C CA . ILE A 1 92 ? 2.526 5.226 7.132 1.00 91.75 92 ILE A CA 1
ATOM 774 C C . ILE A 1 92 ? 2.972 3.903 7.746 1.00 91.75 92 ILE A C 1
ATOM 776 O O . ILE A 1 92 ? 4.177 3.661 7.832 1.00 91.75 92 ILE A O 1
ATOM 780 N N . PRO A 1 93 ? 2.035 3.036 8.163 1.00 90.31 93 PRO A N 1
ATOM 781 C CA . PRO A 1 93 ? 2.349 1.647 8.450 1.00 90.31 93 PRO A CA 1
ATOM 782 C C . PRO A 1 93 ? 2.772 0.951 7.162 1.00 90.31 93 PRO A C 1
ATOM 784 O O . PRO A 1 93 ? 2.022 0.921 6.182 1.00 90.31 93 PRO A O 1
ATOM 787 N N . VAL A 1 94 ? 3.975 0.399 7.171 1.00 87.62 94 VAL A N 1
ATOM 788 C CA . VAL A 1 94 ? 4.554 -0.337 6.056 1.00 87.62 94 VAL A CA 1
ATOM 789 C C . VAL A 1 94 ? 4.812 -1.763 6.502 1.00 87.62 94 VAL A C 1
ATOM 791 O O . VAL A 1 94 ? 5.351 -2.006 7.581 1.00 87.62 94 VAL A O 1
ATOM 794 N N . GLU A 1 95 ? 4.400 -2.693 5.653 1.00 86.31 95 GLU A N 1
ATOM 795 C CA . GLU A 1 95 ? 4.744 -4.103 5.740 1.00 86.31 95 GLU A CA 1
ATOM 796 C C . GLU A 1 95 ? 5.783 -4.382 4.657 1.00 86.31 95 GLU A C 1
ATOM 798 O O . GLU A 1 95 ? 5.564 -4.069 3.483 1.00 86.31 95 GLU A O 1
ATOM 803 N N . ILE A 1 96 ? 6.935 -4.893 5.069 1.00 85.31 96 ILE A N 1
ATOM 804 C CA . ILE A 1 96 ? 8.071 -5.179 4.201 1.00 85.31 96 ILE A CA 1
ATOM 805 C C . ILE A 1 96 ? 8.122 -6.685 4.005 1.00 85.31 96 ILE A C 1
ATOM 807 O O . ILE A 1 96 ? 8.129 -7.455 4.970 1.00 85.31 96 ILE A O 1
ATOM 811 N N . CYS A 1 97 ? 8.155 -7.096 2.741 1.00 81.44 97 CYS A N 1
ATOM 812 C CA . CYS A 1 97 ? 8.122 -8.495 2.371 1.00 81.44 97 CYS A CA 1
ATOM 813 C C . CYS A 1 97 ? 9.391 -8.908 1.646 1.00 81.44 97 CYS A C 1
ATOM 815 O O . CYS A 1 97 ? 9.837 -8.259 0.696 1.00 81.44 97 CYS A O 1
ATOM 817 N N . GLN A 1 98 ? 9.955 -10.023 2.091 1.00 80.19 98 GLN A N 1
ATOM 818 C CA . GLN A 1 98 ? 11.165 -10.602 1.533 1.00 80.19 98 GLN A CA 1
ATOM 819 C C . GLN A 1 98 ? 10.840 -11.940 0.888 1.00 80.19 98 GLN A C 1
ATOM 821 O O . GLN A 1 98 ? 10.183 -12.794 1.492 1.00 80.19 98 GLN A O 1
ATOM 826 N N . LEU A 1 99 ? 11.336 -12.145 -0.328 1.00 73.62 99 LEU A N 1
ATOM 827 C CA . LEU A 1 99 ? 11.285 -13.450 -0.958 1.00 73.62 99 LEU A CA 1
ATOM 828 C C . LEU A 1 99 ? 12.346 -14.358 -0.336 1.00 73.62 99 LEU A C 1
ATOM 830 O O . LEU A 1 99 ? 13.546 -14.187 -0.559 1.00 73.62 99 LEU A O 1
ATOM 834 N N . THR A 1 100 ? 11.911 -15.363 0.418 1.00 68.38 100 THR A N 1
ATOM 835 C CA . THR A 1 100 ? 12.837 -16.362 0.957 1.00 68.38 100 THR A CA 1
ATOM 836 C C . THR A 1 100 ? 13.118 -17.440 -0.091 1.00 68.38 100 THR A C 1
ATOM 838 O O . THR A 1 100 ? 12.235 -18.202 -0.467 1.00 68.38 100 THR A O 1
ATOM 841 N N . ARG A 1 101 ? 14.367 -17.532 -0.571 1.00 61.72 101 ARG A N 1
ATOM 842 C CA . ARG A 1 101 ? 14.806 -18.525 -1.576 1.00 61.72 101 ARG A CA 1
ATOM 843 C C . ARG A 1 101 ? 15.080 -19.913 -0.970 1.00 61.72 101 ARG A C 1
ATOM 845 O O . ARG A 1 101 ? 16.147 -20.486 -1.186 1.00 61.72 101 ARG A O 1
ATOM 852 N N . LYS A 1 102 ? 14.172 -20.447 -0.148 1.00 58.66 102 LYS A N 1
ATOM 853 C CA . LYS A 1 102 ? 14.247 -21.864 0.267 1.00 58.66 102 LYS A CA 1
ATOM 854 C C . LYS A 1 102 ? 13.658 -22.755 -0.838 1.00 58.66 102 LYS A C 1
ATOM 856 O O . LYS A 1 102 ? 13.220 -22.251 -1.864 1.00 58.66 102 LYS A O 1
ATOM 861 N N . SER A 1 103 ? 13.662 -24.078 -0.643 1.00 53.72 103 SER A N 1
ATOM 862 C CA . SER A 1 103 ? 13.176 -25.072 -1.625 1.00 53.72 103 SER A CA 1
ATOM 863 C C . SER A 1 103 ? 11.759 -24.811 -2.153 1.00 53.72 103 SER A C 1
ATOM 865 O O . SER A 1 103 ? 11.416 -25.311 -3.218 1.00 53.72 103 SER A O 1
ATOM 867 N N . HIS A 1 104 ? 10.969 -24.017 -1.428 1.00 57.62 104 HIS A N 1
ATOM 868 C CA . HIS A 1 104 ? 9.727 -23.417 -1.891 1.00 57.62 104 HIS A CA 1
ATOM 869 C C . HIS A 1 104 ? 9.831 -21.906 -1.643 1.00 57.62 104 HIS A C 1
ATOM 871 O O . HIS A 1 104 ? 9.959 -21.519 -0.474 1.00 57.62 104 HIS A O 1
ATOM 877 N N . PRO A 1 105 ? 9.851 -21.061 -2.690 1.00 63.09 105 PRO A N 1
ATOM 878 C CA . PRO A 1 105 ? 9.757 -19.622 -2.505 1.00 63.09 105 PRO A CA 1
ATOM 879 C C . PRO A 1 105 ? 8.459 -19.304 -1.761 1.00 63.09 105 PRO A C 1
ATOM 881 O O . PRO A 1 105 ? 7.402 -19.839 -2.073 1.00 63.09 105 PRO A O 1
ATOM 884 N N . VAL A 1 106 ? 8.577 -18.507 -0.701 1.00 65.88 106 VAL A N 1
ATOM 885 C CA . VAL A 1 106 ? 7.436 -17.980 0.049 1.00 65.88 106 VAL A CA 1
ATOM 886 C C . VAL A 1 106 ? 7.724 -16.518 0.346 1.00 65.88 106 VAL A C 1
ATOM 888 O O . VAL A 1 106 ? 8.824 -16.166 0.804 1.00 65.88 106 VAL A O 1
ATOM 891 N N . MET A 1 107 ? 6.728 -15.671 0.091 1.00 73.50 107 MET A N 1
ATOM 892 C CA . MET A 1 107 ? 6.755 -14.268 0.479 1.00 73.50 107 MET A CA 1
ATOM 893 C C . MET A 1 107 ? 6.630 -14.154 2.001 1.00 73.50 107 MET A C 1
ATOM 895 O O . MET A 1 107 ? 5.602 -14.503 2.579 1.00 73.50 107 MET A O 1
ATOM 899 N N . ASN A 1 108 ? 7.685 -13.677 2.660 1.00 76.56 108 ASN A N 1
ATOM 900 C CA . ASN A 1 108 ? 7.688 -13.480 4.103 1.00 76.56 108 ASN A CA 1
ATOM 901 C C . ASN A 1 108 ? 7.487 -11.999 4.444 1.00 76.56 108 ASN A C 1
ATOM 903 O O . ASN A 1 108 ? 8.392 -11.192 4.244 1.00 76.56 108 ASN A O 1
ATOM 907 N N . CYS A 1 109 ? 6.315 -11.664 4.979 1.00 77.25 109 CYS A N 1
ATOM 908 C CA . CYS A 1 109 ? 5.882 -10.303 5.309 1.00 77.25 109 CYS A CA 1
ATOM 909 C C . CYS A 1 109 ? 5.885 -10.044 6.822 1.00 77.25 109 CYS A C 1
ATOM 911 O O . CYS A 1 109 ? 4.881 -9.648 7.409 1.00 77.25 109 CYS A O 1
ATOM 913 N N . THR A 1 110 ? 6.991 -10.349 7.500 1.00 71.19 110 THR A N 1
ATOM 914 C CA . THR A 1 110 ? 7.062 -10.246 8.969 1.00 71.19 110 THR A CA 1
ATOM 915 C C . THR A 1 110 ? 7.488 -8.878 9.473 1.00 71.19 110 THR A C 1
ATOM 917 O O . THR A 1 110 ? 7.201 -8.535 10.620 1.00 71.19 110 THR A O 1
ATOM 920 N N . GLU A 1 111 ? 8.195 -8.100 8.657 1.00 79.12 111 GLU A N 1
ATOM 921 C CA . GLU A 1 111 ? 8.725 -6.813 9.088 1.00 79.12 111 GLU A CA 1
ATOM 922 C C . GLU A 1 111 ? 7.657 -5.727 8.928 1.00 79.12 111 GLU A C 1
ATOM 924 O O . GLU A 1 111 ? 7.171 -5.451 7.832 1.00 79.12 111 GLU A O 1
ATOM 929 N N . LYS A 1 112 ? 7.274 -5.118 10.052 1.00 82.75 112 LYS A N 1
ATOM 930 C CA . LYS A 1 112 ? 6.306 -4.022 10.111 1.00 82.75 112 LYS A CA 1
ATOM 931 C C . LYS A 1 112 ? 6.961 -2.814 10.755 1.00 82.75 112 LYS A C 1
ATOM 933 O O . LYS A 1 112 ? 7.556 -2.930 11.825 1.00 82.75 112 LYS A O 1
ATOM 938 N N . MET A 1 113 ? 6.802 -1.651 10.141 1.00 87.19 113 MET A N 1
ATOM 939 C CA . MET A 1 113 ? 7.305 -0.390 10.679 1.00 87.19 113 MET A CA 1
ATOM 940 C C . MET A 1 113 ? 6.350 0.760 10.379 1.00 87.19 113 MET A C 1
ATOM 942 O O . MET A 1 113 ? 5.469 0.641 9.531 1.00 87.19 113 MET A O 1
ATOM 946 N N . THR A 1 114 ? 6.554 1.896 11.041 1.00 89.88 114 THR A N 1
ATOM 947 C CA . THR A 1 114 ? 5.827 3.130 10.732 1.00 89.88 114 THR A CA 1
ATOM 948 C C . THR A 1 114 ? 6.807 4.177 10.228 1.00 89.88 114 THR A C 1
ATOM 950 O O . THR A 1 114 ? 7.706 4.593 10.957 1.00 89.88 114 THR A O 1
ATOM 953 N N . ILE A 1 115 ? 6.618 4.622 8.989 1.00 90.31 115 ILE A N 1
ATOM 954 C CA . ILE A 1 115 ? 7.388 5.715 8.398 1.00 90.31 115 ILE A CA 1
ATOM 955 C C . ILE A 1 115 ? 6.712 7.024 8.784 1.00 90.31 115 ILE A C 1
ATOM 957 O O . ILE A 1 115 ? 5.542 7.231 8.469 1.00 90.31 115 ILE A O 1
ATOM 961 N N . ASN A 1 116 ? 7.454 7.900 9.458 1.00 90.88 116 ASN A N 1
ATOM 962 C CA . ASN A 1 116 ? 6.973 9.219 9.879 1.00 90.88 116 ASN A CA 1
ATOM 963 C C . ASN A 1 116 ? 7.762 10.364 9.244 1.00 90.88 116 ASN A C 1
ATOM 965 O O . ASN A 1 116 ? 7.262 11.480 9.199 1.00 90.88 116 ASN A O 1
ATOM 969 N N . ASP A 1 117 ? 8.973 10.095 8.759 1.00 91.12 117 ASP A N 1
ATOM 970 C CA . ASP A 1 117 ? 9.859 11.096 8.175 1.00 91.12 117 ASP A CA 1
ATOM 971 C C . ASP A 1 117 ? 9.761 11.098 6.652 1.00 91.12 117 ASP A C 1
ATOM 973 O O . ASP A 1 117 ? 9.314 10.126 6.041 1.00 91.12 117 ASP A O 1
ATOM 977 N N . LYS A 1 118 ? 10.223 12.185 6.020 1.00 91.12 118 LYS A N 1
ATOM 978 C CA . LYS A 1 118 ? 10.316 12.279 4.551 1.00 91.12 118 LYS A CA 1
ATOM 979 C C . LYS A 1 118 ? 11.214 11.198 3.948 1.00 91.12 118 LYS A C 1
ATOM 981 O O . LYS A 1 118 ? 11.022 10.829 2.798 1.00 91.12 118 LYS A O 1
ATOM 986 N N . SER A 1 119 ? 12.200 10.721 4.700 1.00 91.94 119 SER A N 1
ATOM 987 C CA . SER A 1 119 ? 13.144 9.701 4.263 1.00 91.94 119 SER A CA 1
ATOM 988 C C . SER A 1 119 ? 13.464 8.765 5.419 1.00 91.94 119 SER A C 1
ATOM 990 O O . SER A 1 119 ? 13.760 9.221 6.520 1.00 91.94 119 SER A O 1
ATOM 992 N N . THR A 1 120 ? 13.481 7.465 5.153 1.00 91.56 120 THR A N 1
ATOM 993 C CA . THR A 1 120 ? 13.827 6.428 6.126 1.00 91.56 120 THR A CA 1
ATOM 994 C C . THR A 1 120 ? 14.747 5.403 5.477 1.00 91.56 120 THR A C 1
ATOM 996 O O . THR A 1 120 ? 14.507 4.976 4.351 1.00 91.56 120 THR A O 1
ATOM 999 N N . ILE A 1 121 ? 15.829 5.039 6.165 1.00 88.94 121 ILE A N 1
ATOM 1000 C CA . ILE A 1 121 ? 16.790 4.034 5.700 1.00 88.94 121 ILE A CA 1
ATOM 1001 C C . ILE A 1 121 ? 16.418 2.694 6.331 1.00 88.94 121 ILE A C 1
ATOM 1003 O O . ILE A 1 121 ? 16.277 2.596 7.548 1.00 88.94 121 ILE A O 1
ATOM 1007 N N . LEU A 1 122 ? 16.272 1.677 5.494 1.00 83.81 122 LEU A N 1
ATOM 1008 C CA . LEU A 1 122 ? 16.053 0.296 5.883 1.00 83.81 122 LEU A CA 1
ATOM 1009 C C . LEU A 1 122 ? 17.398 -0.356 6.197 1.00 83.81 122 LEU A C 1
ATOM 1011 O O . LEU A 1 122 ? 18.375 -0.214 5.455 1.00 83.81 122 LEU A O 1
ATOM 1015 N N . THR A 1 123 ? 17.437 -1.069 7.316 1.00 76.25 123 THR A N 1
ATOM 1016 C CA . THR A 1 123 ? 18.616 -1.805 7.786 1.00 76.25 123 THR A CA 1
ATOM 1017 C C . THR A 1 123 ? 18.813 -3.123 7.040 1.00 76.25 123 THR A C 1
ATOM 1019 O O . THR A 1 123 ? 19.924 -3.648 7.030 1.00 76.25 123 THR A O 1
ATOM 1022 N N . ASN A 1 124 ? 17.767 -3.643 6.389 1.00 67.44 124 ASN A N 1
ATOM 1023 C CA . ASN A 1 124 ? 17.816 -4.856 5.582 1.00 67.44 124 ASN A CA 1
ATOM 1024 C C . ASN A 1 124 ? 17.643 -4.519 4.090 1.00 67.44 124 ASN A C 1
ATOM 1026 O O . ASN A 1 124 ? 16.648 -3.919 3.686 1.00 67.44 124 ASN A O 1
ATOM 1030 N N . HIS A 1 125 ? 18.636 -4.876 3.275 1.00 63.78 125 HIS A N 1
ATOM 1031 C CA . HIS A 1 125 ? 18.735 -4.453 1.872 1.00 63.78 125 HIS A CA 1
ATOM 1032 C C . HIS A 1 125 ? 17.969 -5.357 0.893 1.00 63.78 125 HIS A C 1
ATOM 1034 O O . HIS A 1 125 ? 17.839 -5.012 -0.280 1.00 63.78 125 HIS A O 1
ATOM 1040 N N . GLU A 1 126 ? 17.468 -6.510 1.343 1.00 66.31 126 GLU A N 1
ATOM 1041 C CA . GLU A 1 126 ? 16.880 -7.530 0.469 1.00 66.31 126 GLU A CA 1
ATOM 1042 C C . GLU A 1 126 ? 15.369 -7.672 0.684 1.00 66.31 126 GLU A C 1
ATOM 1044 O O . GLU A 1 126 ? 14.900 -8.671 1.220 1.00 66.31 126 GLU A O 1
ATOM 1049 N N . PHE A 1 127 ? 14.569 -6.683 0.285 1.00 73.12 127 PHE A N 1
ATOM 1050 C CA . PHE A 1 127 ? 13.115 -6.868 0.214 1.00 73.12 127 PHE A CA 1
ATOM 1051 C C . PHE A 1 127 ? 12.621 -6.886 -1.229 1.00 73.12 127 PHE A C 1
ATOM 1053 O O . PHE A 1 127 ? 13.133 -6.195 -2.113 1.00 73.12 127 PHE A O 1
ATOM 1060 N N . SER A 1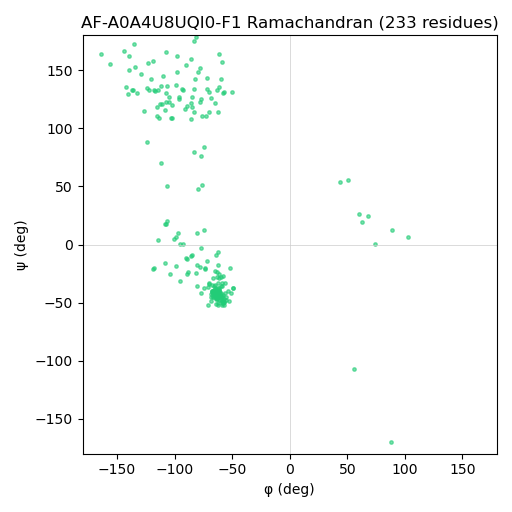 128 ? 11.608 -7.713 -1.454 1.00 70.12 128 SER A N 1
ATOM 1061 C CA . SER A 1 128 ? 11.030 -7.968 -2.770 1.00 70.12 128 SER A CA 1
ATOM 1062 C C . SER A 1 128 ? 9.818 -7.088 -3.031 1.00 70.12 128 SER A C 1
ATOM 1064 O O . SER A 1 128 ? 9.593 -6.720 -4.174 1.00 70.12 128 SER A O 1
ATOM 1066 N N . MET A 1 129 ? 9.055 -6.717 -1.997 1.00 79.94 129 MET A N 1
ATOM 1067 C CA . MET A 1 129 ? 7.868 -5.873 -2.153 1.00 79.94 129 MET A CA 1
ATOM 1068 C C . MET A 1 129 ? 7.526 -5.118 -0.862 1.00 79.94 129 MET A C 1
ATOM 1070 O O . MET A 1 129 ? 7.860 -5.564 0.236 1.00 79.94 129 MET A O 1
ATOM 1074 N N . LEU A 1 130 ? 6.834 -3.984 -1.001 1.00 85.12 130 LEU A N 1
ATOM 1075 C CA . LEU A 1 130 ? 6.173 -3.295 0.106 1.00 85.12 130 LEU A CA 1
ATOM 1076 C C . LEU A 1 130 ? 4.661 -3.503 -0.001 1.00 85.12 130 LEU A C 1
ATOM 1078 O O . LEU A 1 130 ? 4.100 -3.354 -1.082 1.00 85.12 130 LEU A O 1
ATOM 1082 N N . ASN A 1 131 ? 4.006 -3.791 1.126 1.00 81.00 131 ASN A N 1
ATOM 1083 C CA . ASN A 1 131 ? 2.544 -3.786 1.271 1.00 81.00 131 ASN A CA 1
ATOM 1084 C C . ASN A 1 131 ? 1.785 -4.595 0.196 1.00 81.00 131 ASN A C 1
ATOM 1086 O O . ASN A 1 131 ? 0.888 -4.062 -0.463 1.00 81.00 131 ASN A O 1
ATOM 1090 N N . PRO A 1 132 ? 2.109 -5.892 0.033 1.00 77.62 132 PRO A N 1
ATOM 1091 C CA . PRO A 1 132 ? 1.533 -6.735 -1.015 1.00 77.62 132 PRO A CA 1
ATOM 1092 C C . PRO A 1 132 ? 0.021 -6.930 -0.877 1.00 77.62 132 PRO A C 1
ATOM 1094 O O . PRO A 1 132 ? -0.660 -7.089 -1.877 1.00 77.62 132 PRO A O 1
ATOM 1097 N N . GLU A 1 133 ? -0.534 -6.872 0.335 1.00 76.81 133 GLU A N 1
ATOM 1098 C CA . GLU A 1 133 ? -1.973 -7.079 0.579 1.00 76.81 133 GLU A CA 1
ATOM 1099 C C . GLU A 1 133 ? -2.775 -5.769 0.672 1.00 76.81 133 GLU A C 1
ATOM 1101 O O . GLU A 1 133 ? -3.933 -5.758 1.104 1.00 76.81 133 GLU A O 1
ATOM 1106 N N . LEU A 1 134 ? -2.146 -4.640 0.324 1.00 75.81 134 LEU A N 1
ATOM 1107 C CA . LEU A 1 134 ? -2.690 -3.292 0.493 1.00 75.81 134 LEU A CA 1
ATOM 1108 C C . LEU A 1 134 ? -3.364 -3.095 1.864 1.00 75.81 134 LEU A C 1
ATOM 1110 O O . LEU A 1 134 ? -4.525 -2.677 1.980 1.00 75.81 134 LEU A O 1
ATOM 1114 N N . ALA A 1 135 ? -2.625 -3.389 2.932 1.00 77.44 135 ALA A N 1
ATOM 1115 C CA . ALA A 1 135 ? -3.080 -3.118 4.288 1.00 77.44 135 ALA A CA 1
ATOM 1116 C C . ALA A 1 135 ? -3.345 -1.619 4.489 1.00 77.44 135 ALA A C 1
ATOM 1118 O O . ALA A 1 135 ? -4.303 -1.226 5.154 1.00 77.44 135 ALA A O 1
ATOM 1119 N N . VAL A 1 136 ? -2.530 -0.772 3.861 1.00 84.75 136 VAL A N 1
ATOM 1120 C CA . VAL A 1 136 ? -2.686 0.684 3.839 1.00 84.75 136 VAL A CA 1
ATOM 1121 C C . VAL A 1 136 ? -2.605 1.164 2.394 1.00 84.75 136 VAL A C 1
ATOM 1123 O O . VAL A 1 136 ? -1.923 0.563 1.575 1.00 84.75 136 VAL A O 1
ATOM 1126 N N . TYR A 1 137 ? -3.338 2.216 2.044 1.00 87.69 137 TYR A N 1
ATOM 1127 C CA . TYR A 1 137 ? -3.284 2.762 0.694 1.00 87.69 137 TYR A CA 1
ATOM 1128 C C . TYR A 1 137 ? -2.114 3.725 0.607 1.00 87.69 137 TYR A C 1
ATOM 1130 O O . TYR A 1 137 ? -2.040 4.629 1.416 1.00 87.69 137 TYR A O 1
ATOM 1138 N N . TYR A 1 138 ? -1.230 3.551 -0.358 1.00 91.25 138 TYR A N 1
ATOM 1139 C CA . TYR A 1 138 ? -0.247 4.528 -0.818 1.00 91.25 138 TYR A CA 1
ATOM 1140 C C . TYR A 1 138 ? 0.253 4.041 -2.178 1.00 91.25 138 TYR A C 1
ATOM 1142 O O . TYR A 1 138 ? -0.001 2.891 -2.543 1.00 91.25 138 TYR A O 1
ATOM 1150 N N . ILE A 1 139 ? 0.903 4.920 -2.933 1.00 93.06 139 ILE A N 1
ATOM 1151 C CA . ILE A 1 139 ? 1.468 4.571 -4.241 1.00 93.06 139 ILE A CA 1
ATOM 1152 C C . ILE A 1 139 ? 2.924 4.176 -4.024 1.00 93.06 139 ILE A C 1
ATOM 1154 O O . ILE A 1 139 ? 3.640 4.883 -3.312 1.00 93.06 139 ILE A O 1
ATOM 1158 N N . ILE A 1 140 ? 3.370 3.074 -4.621 1.00 93.69 140 ILE A N 1
ATOM 1159 C CA . ILE A 1 140 ? 4.758 2.618 -4.516 1.00 93.69 140 ILE A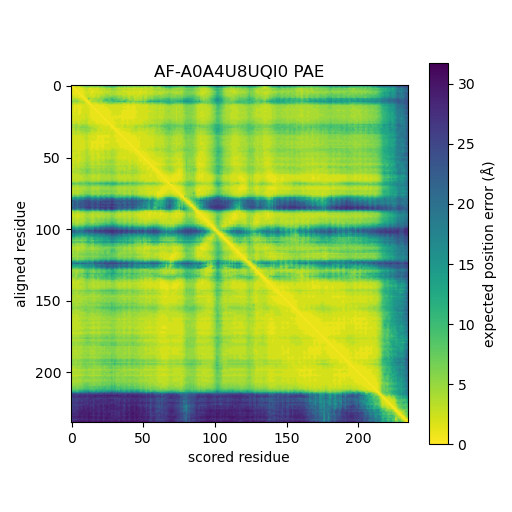 CA 1
ATOM 1160 C C . ILE A 1 140 ? 5.470 2.849 -5.844 1.00 93.69 140 ILE A C 1
ATOM 1162 O O . ILE A 1 140 ? 5.068 2.317 -6.875 1.00 93.69 140 ILE A O 1
ATOM 1166 N N . LYS A 1 141 ? 6.567 3.606 -5.810 1.00 94.75 141 LYS A N 1
ATOM 1167 C CA . LYS A 1 141 ? 7.466 3.807 -6.948 1.00 94.75 141 LYS A CA 1
ATOM 1168 C C . LYS A 1 141 ? 8.814 3.167 -6.653 1.00 94.75 141 LYS A C 1
ATOM 1170 O O . LYS A 1 141 ? 9.599 3.697 -5.880 1.00 94.75 141 LYS A O 1
ATOM 1175 N N . TYR A 1 142 ? 9.126 2.066 -7.315 1.00 94.00 142 TYR A N 1
ATOM 1176 C CA . TYR A 1 142 ? 10.494 1.556 -7.416 1.00 94.00 142 TYR A CA 1
ATOM 1177 C C . TYR A 1 142 ? 11.296 2.458 -8.357 1.00 94.00 142 TYR A C 1
ATOM 1179 O O . TYR A 1 142 ? 10.983 2.526 -9.545 1.00 94.00 142 TYR A O 1
ATOM 1187 N N . GLU A 1 143 ? 12.257 3.222 -7.839 1.00 93.69 143 GLU A N 1
ATOM 1188 C CA . GLU A 1 143 ? 13.061 4.145 -8.654 1.00 93.69 143 GLU A CA 1
ATOM 1189 C C . GLU A 1 143 ? 14.019 3.360 -9.558 1.00 93.69 143 GLU A C 1
ATOM 1191 O O . GLU A 1 143 ? 14.028 3.525 -10.777 1.00 93.69 143 GLU A O 1
ATOM 1196 N N . ASP A 1 144 ? 14.769 2.456 -8.935 1.00 91.38 144 ASP A N 1
ATOM 1197 C CA . ASP A 1 144 ? 15.807 1.643 -9.554 1.00 91.38 144 ASP A CA 1
ATOM 1198 C C . ASP A 1 144 ? 15.219 0.553 -10.465 1.00 91.38 144 ASP A C 1
ATOM 1200 O O . ASP A 1 144 ? 14.262 -0.133 -10.091 1.00 91.38 144 ASP A O 1
ATOM 1204 N N . GLU A 1 145 ? 15.780 0.406 -11.669 1.00 91.38 145 GLU A N 1
ATOM 1205 C CA . GLU A 1 145 ? 15.301 -0.569 -12.656 1.00 91.38 145 GLU A CA 1
ATOM 1206 C C . GLU A 1 145 ? 15.548 -2.007 -12.194 1.00 91.38 145 GLU A C 1
ATOM 1208 O O . GLU A 1 145 ? 14.647 -2.836 -12.304 1.00 91.38 145 GLU A O 1
ATOM 1213 N N . ASP A 1 146 ? 16.702 -2.302 -11.588 1.00 89.88 146 ASP A N 1
ATOM 1214 C CA . ASP A 1 146 ? 16.993 -3.651 -11.097 1.00 89.88 146 ASP A CA 1
ATOM 1215 C C . ASP A 1 146 ? 16.017 -4.048 -9.984 1.00 89.88 146 ASP A C 1
ATOM 1217 O O . ASP A 1 146 ? 15.577 -5.198 -9.910 1.00 89.88 146 ASP A O 1
ATOM 1221 N N . HIS A 1 147 ? 15.643 -3.110 -9.106 1.00 88.69 147 HIS A N 1
ATOM 1222 C CA . HIS A 1 147 ? 14.622 -3.363 -8.086 1.00 88.69 147 HIS A CA 1
ATOM 1223 C C . HIS A 1 147 ? 13.241 -3.581 -8.704 1.00 88.69 147 HIS A C 1
ATOM 1225 O O . HIS A 1 147 ? 12.560 -4.536 -8.330 1.00 88.69 147 HIS A O 1
ATOM 1231 N N . PHE A 1 148 ? 12.843 -2.752 -9.671 1.00 92.88 148 PHE A N 1
ATOM 1232 C CA . PHE A 1 148 ? 11.585 -2.930 -10.396 1.00 92.88 148 PHE A CA 1
ATOM 1233 C C . PHE A 1 148 ? 11.506 -4.315 -11.060 1.00 92.88 148 PHE A C 1
ATOM 1235 O O . PHE A 1 148 ? 10.519 -5.028 -10.870 1.00 92.88 148 PHE A O 1
ATOM 1242 N N . GLN A 1 149 ? 12.568 -4.741 -11.751 1.00 91.38 149 GLN A N 1
ATOM 1243 C CA . GLN A 1 149 ? 12.643 -6.064 -12.375 1.00 91.38 149 GLN A CA 1
ATOM 1244 C C . GLN A 1 149 ? 12.596 -7.193 -11.340 1.00 91.38 149 GLN A C 1
ATOM 1246 O O . GLN A 1 149 ? 11.840 -8.143 -11.515 1.00 91.38 149 GLN A O 1
ATOM 1251 N N . LYS A 1 150 ? 13.293 -7.074 -10.202 1.00 88.12 150 LYS A N 1
ATOM 1252 C CA . LYS A 1 150 ? 13.213 -8.066 -9.108 1.00 88.12 150 LYS A CA 1
ATOM 1253 C C . LYS A 1 150 ? 11.792 -8.221 -8.553 1.00 88.12 150 LYS A C 1
ATOM 1255 O O . LYS A 1 150 ? 11.345 -9.341 -8.286 1.00 88.12 150 LYS A O 1
ATOM 1260 N N . VAL A 1 151 ? 11.070 -7.114 -8.369 1.00 89.38 151 VAL A N 1
ATOM 1261 C CA . VAL A 1 151 ? 9.658 -7.134 -7.935 1.00 89.38 151 VAL A CA 1
ATOM 1262 C C . VAL A 1 151 ? 8.814 -7.839 -8.999 1.00 89.38 151 VAL A C 1
ATOM 1264 O O . VAL A 1 151 ? 8.032 -8.736 -8.690 1.00 89.38 151 VAL A O 1
ATOM 1267 N N . LEU A 1 152 ? 9.026 -7.496 -10.269 1.00 90.94 152 LEU A N 1
ATOM 1268 C CA . LEU A 1 152 ? 8.309 -8.085 -11.391 1.00 90.94 152 LEU A CA 1
ATOM 1269 C C . LEU A 1 152 ? 8.569 -9.594 -11.525 1.00 90.94 152 LEU A C 1
ATOM 1271 O O . LEU A 1 152 ? 7.639 -10.370 -11.738 1.00 90.94 152 LEU A O 1
ATOM 1275 N N . GLU A 1 153 ? 9.808 -10.046 -11.363 1.00 88.88 153 GLU A N 1
ATOM 1276 C CA . GLU A 1 153 ? 10.187 -11.460 -11.402 1.00 88.88 153 GLU A CA 1
ATOM 1277 C C . GLU A 1 153 ? 9.536 -12.258 -10.269 1.00 88.88 153 GLU A C 1
ATOM 1279 O O . GLU A 1 153 ? 8.986 -13.337 -10.512 1.00 88.88 153 GLU A O 1
ATOM 1284 N N . SER A 1 154 ? 9.526 -11.696 -9.058 1.00 86.75 154 SER A N 1
ATOM 1285 C CA . SER A 1 154 ? 8.926 -12.307 -7.863 1.00 86.75 154 SER A CA 1
ATOM 1286 C C . SER A 1 154 ? 7.397 -12.222 -7.803 1.00 86.75 154 SER A C 1
ATOM 1288 O O . SER A 1 154 ? 6.788 -12.817 -6.919 1.00 86.75 154 SER A O 1
ATOM 1290 N N . SER A 1 155 ? 6.755 -11.562 -8.768 1.00 87.81 155 SER A N 1
ATOM 1291 C CA . SER A 1 155 ? 5.308 -11.307 -8.746 1.00 87.81 155 SER A CA 1
ATOM 1292 C C . SER A 1 155 ? 4.396 -12.535 -8.765 1.00 87.81 155 SER A C 1
ATOM 1294 O O . SER A 1 155 ? 3.227 -12.430 -8.399 1.00 87.81 155 SER A O 1
ATOM 1296 N N . HIS A 1 156 ? 4.906 -13.706 -9.150 1.00 86.00 156 HIS A N 1
ATOM 1297 C CA . HIS A 1 156 ? 4.168 -14.972 -9.081 1.00 86.00 156 HIS A CA 1
ATOM 1298 C C . HIS A 1 156 ? 3.844 -15.396 -7.639 1.00 86.00 156 HIS A C 1
ATOM 1300 O O . HIS A 1 156 ? 2.884 -16.129 -7.423 1.00 86.00 156 HIS A O 1
ATOM 1306 N N . GLU A 1 157 ? 4.607 -14.893 -6.667 1.00 84.75 157 GLU A N 1
ATOM 1307 C CA . GLU A 1 157 ? 4.402 -15.114 -5.233 1.00 84.75 157 GLU A CA 1
ATOM 1308 C C . GLU A 1 157 ? 3.392 -14.140 -4.619 1.00 84.75 157 GLU A C 1
ATOM 1310 O O . GLU A 1 157 ? 3.023 -14.266 -3.451 1.00 84.75 157 GLU A O 1
ATOM 1315 N N . PHE A 1 158 ? 2.962 -13.124 -5.370 1.00 86.19 158 PHE A N 1
ATOM 1316 C CA . PHE A 1 158 ? 2.023 -12.131 -4.863 1.00 86.19 158 PHE A CA 1
ATOM 1317 C C . PHE A 1 158 ? 0.608 -12.697 -4.922 1.00 86.19 158 PHE A C 1
ATOM 1319 O O . PHE A 1 158 ? 0.256 -13.434 -5.849 1.00 86.19 158 PHE A O 1
ATOM 1326 N N . SER A 1 159 ? -0.243 -12.294 -3.981 1.00 87.12 159 SER A N 1
ATOM 1327 C CA . SER A 1 159 ? -1.678 -12.545 -4.087 1.00 87.12 159 SER A CA 1
ATOM 1328 C C . SER A 1 159 ? -2.267 -11.870 -5.329 1.00 87.12 159 SER A C 1
ATOM 1330 O O . SER A 1 159 ? -1.674 -10.967 -5.922 1.00 87.12 159 SER A O 1
ATOM 1332 N N . GLU A 1 160 ? -3.471 -12.286 -5.721 1.00 91.94 160 GLU A N 1
ATOM 1333 C CA . GLU A 1 160 ? -4.238 -11.611 -6.777 1.00 91.94 160 GLU A CA 1
ATOM 1334 C C . GLU A 1 160 ? -4.354 -10.098 -6.523 1.00 91.94 160 GLU A C 1
ATOM 1336 O O . GLU A 1 160 ? -4.169 -9.291 -7.435 1.00 91.94 160 GLU A O 1
ATOM 1341 N N . VAL A 1 161 ? -4.590 -9.719 -5.266 1.00 88.94 161 VAL A N 1
ATOM 1342 C CA . VAL A 1 161 ? -4.716 -8.325 -4.843 1.00 88.94 161 VAL A CA 1
ATOM 1343 C C . VAL A 1 161 ? -3.379 -7.589 -4.981 1.00 88.94 161 VAL A C 1
ATOM 1345 O O . VAL A 1 161 ? -3.350 -6.476 -5.509 1.00 88.94 161 VAL A O 1
ATOM 1348 N N . GLY A 1 162 ? -2.269 -8.216 -4.586 1.00 89.19 162 GLY A N 1
ATOM 1349 C CA . GLY A 1 162 ? -0.935 -7.632 -4.728 1.00 89.19 162 GLY A CA 1
ATOM 1350 C C . GLY A 1 162 ? -0.515 -7.413 -6.176 1.00 89.19 162 GLY A C 1
ATOM 1351 O O . GLY A 1 162 ? -0.016 -6.337 -6.509 1.00 89.19 162 GLY A O 1
ATOM 1352 N N . ARG A 1 163 ? -0.781 -8.379 -7.066 1.00 93.00 163 ARG A N 1
ATOM 1353 C CA . ARG A 1 163 ? -0.507 -8.232 -8.510 1.00 93.00 163 ARG A CA 1
ATOM 1354 C C . ARG A 1 163 ? -1.338 -7.109 -9.124 1.00 93.00 163 ARG A C 1
ATOM 1356 O O . ARG A 1 163 ? -0.791 -6.271 -9.838 1.00 93.00 163 ARG A O 1
ATOM 1363 N N . TYR A 1 164 ? -2.630 -7.042 -8.796 1.00 94.19 164 TYR A N 1
ATOM 1364 C CA . TYR A 1 164 ? -3.501 -5.955 -9.243 1.00 94.19 164 TYR A CA 1
ATOM 1365 C C . TYR A 1 164 ? -2.981 -4.583 -8.799 1.00 94.19 164 TYR A C 1
ATOM 1367 O O . TYR A 1 164 ? -2.876 -3.669 -9.616 1.00 94.19 164 TYR A O 1
ATOM 1375 N N . TYR A 1 165 ? -2.619 -4.423 -7.523 1.00 91.62 165 TYR A N 1
ATOM 1376 C CA . TYR A 1 165 ? -2.156 -3.128 -7.025 1.00 91.62 165 TYR A CA 1
ATOM 1377 C C . TYR A 1 165 ? -0.785 -2.723 -7.552 1.00 91.62 165 TYR A C 1
ATOM 1379 O O . TYR A 1 165 ? -0.576 -1.538 -7.805 1.00 91.62 165 TYR A O 1
ATOM 1387 N N . PHE A 1 166 ? 0.108 -3.685 -7.785 1.00 93.62 166 PHE A N 1
ATOM 1388 C CA . PHE A 1 166 ? 1.354 -3.426 -8.494 1.00 93.62 166 PHE A CA 1
ATOM 1389 C C . PHE A 1 166 ? 1.085 -2.865 -9.899 1.00 93.62 166 PHE A C 1
ATOM 1391 O O . PHE A 1 166 ? 1.606 -1.807 -10.246 1.00 93.62 166 PHE A O 1
ATOM 1398 N N . LEU A 1 167 ? 0.219 -3.520 -10.683 1.00 95.62 167 LEU A N 1
ATOM 1399 C CA . LEU A 1 167 ? -0.156 -3.049 -12.021 1.00 95.62 167 LEU A CA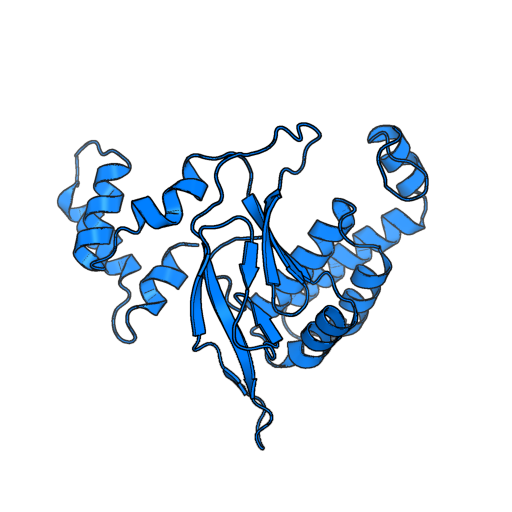 1
ATOM 1400 C C . LEU A 1 167 ? -0.827 -1.672 -11.990 1.00 95.62 167 LEU A C 1
ATOM 1402 O O . LEU A 1 167 ? -0.474 -0.804 -12.788 1.00 95.62 167 LEU A O 1
ATOM 1406 N N . ARG A 1 168 ? -1.748 -1.451 -11.043 1.00 94.19 168 ARG A N 1
ATOM 1407 C CA . ARG A 1 168 ? -2.383 -0.148 -10.808 1.00 94.19 168 ARG A CA 1
ATOM 1408 C C . ARG A 1 168 ? -1.344 0.940 -10.564 1.00 94.19 168 ARG A C 1
ATOM 1410 O O . ARG A 1 168 ? -1.449 2.004 -11.161 1.00 94.19 168 ARG A O 1
ATOM 1417 N N . ASP A 1 169 ? -0.362 0.698 -9.701 1.00 94.50 169 ASP A N 1
ATOM 1418 C CA . ASP A 1 169 ? 0.668 1.695 -9.400 1.00 94.50 169 ASP A CA 1
ATOM 1419 C C . ASP A 1 169 ? 1.561 1.973 -10.604 1.00 94.50 169 ASP A C 1
ATOM 1421 O O . ASP A 1 169 ? 1.826 3.137 -10.892 1.00 94.50 169 ASP A O 1
ATOM 1425 N N . VAL A 1 170 ? 1.960 0.943 -11.356 1.00 95.81 170 VAL A N 1
ATOM 1426 C CA . VAL A 1 170 ? 2.712 1.122 -12.608 1.00 95.81 170 VAL A CA 1
ATOM 1427 C C . VAL A 1 170 ? 1.933 1.993 -13.591 1.00 95.81 170 VAL A C 1
ATOM 1429 O O . VAL A 1 170 ? 2.472 2.971 -14.107 1.00 95.81 170 VAL A O 1
ATOM 1432 N N . GLU A 1 171 ? 0.665 1.667 -13.829 1.00 94.56 171 GLU A N 1
ATOM 1433 C CA . GLU A 1 171 ? -0.210 2.412 -14.734 1.00 94.56 171 GLU A CA 1
ATOM 1434 C C . GLU A 1 171 ? -0.383 3.866 -14.293 1.00 94.56 171 GLU A C 1
ATOM 1436 O O . GLU A 1 171 ? -0.170 4.798 -15.077 1.00 94.56 171 GLU A O 1
ATOM 1441 N N . PHE A 1 172 ? -0.668 4.059 -13.008 1.00 92.25 172 PHE A N 1
ATOM 1442 C CA . PHE A 1 172 ? -0.896 5.367 -12.425 1.00 92.25 172 PHE A CA 1
ATOM 1443 C C . PHE A 1 172 ? 0.364 6.238 -12.481 1.00 92.25 172 PHE A C 1
ATOM 1445 O O . PHE A 1 172 ? 0.286 7.423 -12.812 1.00 92.25 172 PHE A O 1
ATOM 1452 N N . LEU A 1 173 ? 1.538 5.659 -12.212 1.00 93.56 173 LEU A N 1
ATOM 1453 C CA . LEU A 1 173 ? 2.824 6.349 -12.300 1.00 93.56 173 LEU A CA 1
ATOM 1454 C C . LEU A 1 173 ? 3.182 6.717 -13.743 1.00 93.56 173 LEU A C 1
ATOM 1456 O O . LEU A 1 173 ? 3.742 7.791 -13.962 1.00 93.56 173 LEU A O 1
ATOM 1460 N N . VAL A 1 174 ? 2.828 5.891 -14.731 1.00 92.56 174 VAL A N 1
ATOM 1461 C CA . VAL A 1 174 ? 3.015 6.234 -16.149 1.00 92.56 174 VAL A CA 1
ATOM 1462 C C . VAL A 1 174 ? 2.095 7.376 -16.572 1.00 92.56 174 VAL A C 1
ATOM 1464 O O . VAL A 1 174 ? 2.563 8.343 -17.172 1.00 92.56 174 VAL A O 1
ATOM 1467 N N . ARG A 1 175 ? 0.810 7.337 -16.196 1.00 88.38 175 ARG A N 1
ATOM 1468 C CA . ARG A 1 175 ? -0.152 8.406 -16.529 1.00 88.38 175 ARG A CA 1
ATOM 1469 C C . ARG A 1 175 ? 0.249 9.787 -16.026 1.00 88.38 175 ARG A C 1
ATOM 1471 O O . ARG A 1 175 ? -0.160 10.786 -16.611 1.00 88.38 175 ARG A O 1
ATOM 1478 N N . HIS A 1 176 ? 1.019 9.837 -14.945 1.00 86.81 176 HIS A N 1
ATOM 1479 C CA . HIS A 1 176 ? 1.459 11.077 -14.313 1.00 86.81 176 HIS A CA 1
ATOM 1480 C C . HIS A 1 176 ? 2.954 11.357 -14.531 1.00 86.81 176 HIS A C 1
ATOM 1482 O O . HIS A 1 176 ? 3.538 12.160 -13.805 1.00 86.81 176 HIS A O 1
ATOM 1488 N N . SER A 1 177 ? 3.578 10.707 -15.521 1.00 87.88 177 SER A N 1
ATOM 1489 C CA . SER A 1 177 ? 4.970 10.940 -15.935 1.00 87.88 177 SER A CA 1
ATOM 1490 C C . SER A 1 177 ? 6.018 10.681 -14.842 1.00 87.88 177 SER A C 1
ATOM 1492 O O . SER A 1 177 ? 7.103 11.262 -14.856 1.00 87.88 177 SER A O 1
ATOM 1494 N N . HIS A 1 178 ? 5.706 9.806 -13.883 1.00 88.44 178 HIS A N 1
ATOM 1495 C CA . HIS A 1 178 ? 6.668 9.294 -12.903 1.00 88.44 178 HIS A CA 1
ATOM 1496 C C . HIS A 1 178 ? 7.388 8.036 -13.401 1.00 88.44 178 HIS A C 1
ATOM 1498 O O . HIS A 1 178 ? 8.505 7.775 -12.955 1.00 88.44 178 HIS A O 1
ATOM 1504 N N . TYR A 1 179 ? 6.765 7.287 -14.314 1.00 93.81 179 TYR A N 1
ATOM 1505 C CA . TYR A 1 179 ? 7.355 6.185 -15.073 1.00 93.81 179 TYR A CA 1
ATOM 1506 C C . TYR A 1 179 ? 7.220 6.425 -16.575 1.00 93.81 179 TYR A C 1
ATOM 1508 O O . TYR A 1 179 ? 6.329 7.141 -17.030 1.00 93.81 179 TYR A O 1
ATOM 1516 N N . TYR A 1 180 ? 8.104 5.791 -17.338 1.00 89.44 180 TYR A N 1
ATOM 1517 C CA . TYR A 1 180 ? 8.034 5.751 -18.791 1.00 89.44 180 TYR A CA 1
ATOM 1518 C C . TYR A 1 180 ? 7.121 4.606 -19.268 1.00 89.44 180 TYR A C 1
ATOM 1520 O O . TYR A 1 180 ? 6.830 3.655 -18.539 1.00 89.44 180 TYR A O 1
ATOM 1528 N N . MET A 1 181 ? 6.644 4.715 -20.513 1.00 89.56 181 MET A N 1
ATOM 1529 C CA . MET A 1 181 ? 5.726 3.742 -21.127 1.00 89.56 181 MET A CA 1
ATOM 1530 C C . MET A 1 181 ? 6.316 2.330 -21.248 1.00 89.56 181 MET A C 1
ATOM 1532 O O . MET A 1 181 ? 5.562 1.361 -21.300 1.00 89.56 181 MET A O 1
ATOM 1536 N N . ASP A 1 182 ? 7.638 2.200 -21.304 1.00 90.88 182 ASP A N 1
ATOM 1537 C CA . ASP A 1 182 ? 8.348 0.920 -21.342 1.00 90.88 182 ASP A CA 1
ATOM 1538 C C . ASP A 1 182 ? 8.030 0.051 -20.118 1.00 90.88 182 ASP A C 1
ATOM 1540 O O . ASP A 1 182 ? 7.669 -1.109 -20.291 1.00 90.88 182 ASP A O 1
ATOM 1544 N N . ARG A 1 183 ? 8.031 0.609 -18.900 1.00 94.75 183 ARG A N 1
ATOM 1545 C CA . ARG A 1 183 ? 7.665 -0.126 -17.678 1.00 94.75 183 ARG A CA 1
ATOM 1546 C C . ARG A 1 183 ? 6.227 -0.632 -17.715 1.00 94.75 183 ARG A C 1
ATOM 1548 O O . ARG A 1 183 ? 5.968 -1.753 -17.281 1.00 94.75 183 ARG A O 1
ATOM 1555 N N . LEU A 1 184 ? 5.300 0.151 -18.274 1.00 94.62 184 LEU A N 1
ATOM 1556 C CA . LEU A 1 184 ? 3.913 -0.280 -18.475 1.00 94.62 184 LEU A CA 1
ATOM 1557 C C . LEU A 1 184 ? 3.820 -1.430 -19.482 1.00 94.62 184 LEU A C 1
ATOM 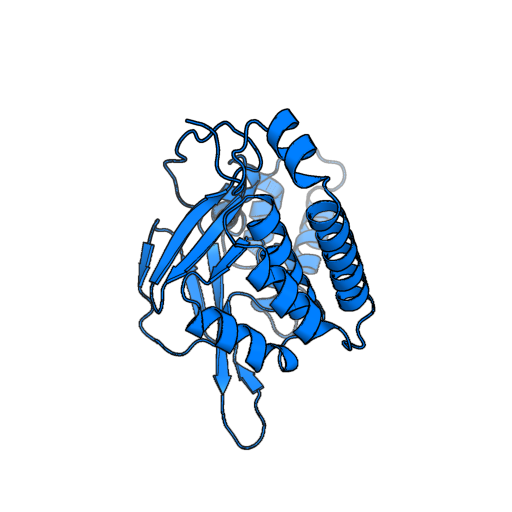1559 O O . LEU A 1 184 ? 3.112 -2.399 -19.220 1.00 94.62 184 LEU A O 1
ATOM 1563 N N . LEU A 1 185 ? 4.551 -1.366 -20.598 1.00 94.06 185 LEU A N 1
ATOM 1564 C CA . LEU A 1 185 ? 4.569 -2.441 -21.595 1.00 94.06 185 LEU A CA 1
ATOM 1565 C C . LEU A 1 185 ? 5.209 -3.725 -21.045 1.00 94.06 185 LEU A C 1
ATOM 1567 O O . LEU A 1 185 ? 4.666 -4.807 -21.258 1.00 94.06 185 LEU A O 1
ATOM 1571 N N . THR A 1 186 ? 6.306 -3.607 -20.296 1.00 95.88 186 THR A N 1
ATOM 1572 C CA . THR A 1 186 ? 6.962 -4.731 -19.611 1.00 95.88 186 THR A CA 1
ATOM 1573 C C . THR A 1 186 ? 6.023 -5.382 -18.593 1.00 95.88 186 THR A C 1
ATOM 1575 O O . THR A 1 186 ? 5.915 -6.607 -18.538 1.00 95.88 186 THR A O 1
ATOM 1578 N N . ALA A 1 187 ? 5.288 -4.577 -17.818 1.00 96.00 187 ALA A N 1
ATOM 1579 C CA . ALA A 1 187 ? 4.293 -5.083 -16.880 1.00 96.00 187 ALA A CA 1
ATOM 1580 C C . ALA A 1 187 ? 3.134 -5.797 -17.600 1.00 96.00 187 ALA A C 1
ATOM 1582 O O . ALA A 1 187 ? 2.797 -6.919 -17.233 1.00 96.00 187 ALA A O 1
ATOM 1583 N N . ILE A 1 188 ? 2.567 -5.213 -18.664 1.00 96.00 188 ILE A N 1
ATOM 1584 C CA . ILE A 1 188 ? 1.535 -5.878 -19.485 1.00 96.00 188 ILE A CA 1
ATOM 1585 C C . ILE A 1 188 ? 2.016 -7.252 -19.949 1.00 96.00 188 ILE A C 1
ATOM 1587 O O . ILE A 1 188 ? 1.292 -8.233 -19.802 1.00 96.00 188 ILE A O 1
ATOM 1591 N N . ASP A 1 189 ? 3.230 -7.334 -20.496 1.00 95.69 189 ASP A N 1
ATOM 1592 C CA . ASP A 1 189 ? 3.747 -8.590 -21.033 1.00 95.69 189 ASP A CA 1
ATOM 1593 C C . ASP A 1 189 ? 3.909 -9.656 -19.943 1.00 95.69 189 ASP A C 1
ATOM 1595 O O . ASP A 1 189 ? 3.469 -10.795 -20.114 1.00 95.69 189 ASP A O 1
ATOM 1599 N N . LYS A 1 190 ? 4.425 -9.258 -18.772 1.00 96.12 190 LYS A N 1
ATOM 1600 C CA . LYS A 1 190 ? 4.586 -10.155 -17.623 1.00 96.12 190 LYS A CA 1
ATOM 1601 C C . LYS A 1 190 ? 3.267 -10.783 -17.169 1.00 96.12 190 LYS A C 1
ATOM 1603 O O . LYS A 1 190 ? 3.246 -11.974 -16.854 1.00 96.12 190 LYS A O 1
ATOM 1608 N N . PHE A 1 191 ? 2.191 -9.999 -17.101 1.00 96.75 191 PHE A N 1
ATOM 1609 C CA . PHE A 1 191 ? 0.900 -10.445 -16.560 1.00 96.75 191 PHE A CA 1
ATOM 1610 C C . PHE A 1 191 ? -0.126 -10.817 -17.637 1.00 96.75 191 PHE A C 1
ATOM 1612 O O . PHE A 1 191 ? -1.251 -11.182 -17.301 1.00 96.75 191 PHE A O 1
ATOM 1619 N N . ARG A 1 192 ? 0.255 -10.810 -18.923 1.00 95.06 192 ARG A N 1
ATOM 1620 C CA . ARG A 1 192 ? -0.627 -11.100 -20.069 1.00 95.06 192 ARG A CA 1
ATOM 1621 C C . ARG A 1 192 ? -1.444 -12.382 -19.902 1.00 95.06 192 ARG A C 1
ATOM 1623 O O . ARG A 1 192 ? -2.601 -12.429 -20.299 1.00 95.06 192 ARG A O 1
ATOM 1630 N N . ASN A 1 193 ? -0.850 -13.409 -19.297 1.00 93.69 193 ASN A N 1
ATOM 1631 C CA . ASN A 1 193 ? -1.462 -14.729 -19.120 1.00 93.69 193 ASN A CA 1
ATOM 1632 C C . ASN A 1 193 ? -1.888 -15.024 -17.667 1.00 93.69 193 ASN A C 1
ATOM 1634 O O . ASN A 1 193 ? -2.075 -16.191 -17.314 1.00 93.69 193 ASN A O 1
ATOM 1638 N N . ASP A 1 194 ? -2.013 -14.005 -16.806 1.00 96.38 194 ASP A N 1
ATOM 1639 C CA . ASP A 1 194 ? -2.520 -14.195 -15.440 1.00 96.38 194 ASP A CA 1
ATOM 1640 C C . ASP A 1 194 ? -3.941 -14.780 -15.469 1.00 96.38 194 ASP A C 1
ATOM 1642 O O . ASP A 1 194 ? -4.749 -14.443 -16.330 1.00 96.38 194 ASP A O 1
ATOM 1646 N N . ARG A 1 195 ? -4.267 -15.678 -14.540 1.00 95.31 195 ARG A N 1
ATOM 1647 C CA . ARG A 1 195 ? -5.581 -16.341 -14.504 1.00 95.31 195 ARG A CA 1
ATOM 1648 C C . ARG A 1 195 ? -6.617 -15.579 -13.679 1.00 95.31 195 ARG A C 1
ATOM 1650 O O . ARG A 1 195 ? -7.793 -15.929 -13.728 1.00 95.31 195 ARG A O 1
ATOM 1657 N N . SER A 1 196 ? -6.195 -14.584 -12.901 1.00 96.81 196 SER A N 1
ATOM 1658 C CA . SER A 1 196 ? -7.102 -13.739 -12.127 1.00 96.81 196 SER A CA 1
ATOM 1659 C C . SER A 1 196 ? -7.906 -12.831 -13.055 1.00 96.81 196 SER A C 1
ATOM 1661 O O . SER A 1 196 ? -7.345 -12.121 -13.889 1.00 96.81 196 SER A O 1
ATOM 1663 N N . TYR A 1 197 ? -9.223 -12.796 -12.846 1.00 95.88 197 TYR A N 1
ATOM 1664 C CA . TYR A 1 197 ? -10.102 -11.837 -13.513 1.00 95.88 197 TYR A CA 1
ATOM 1665 C C . TYR A 1 197 ? -9.691 -10.389 -13.207 1.00 95.88 197 TYR A C 1
ATOM 1667 O O . TYR A 1 197 ? -9.616 -9.570 -14.118 1.00 95.88 197 TYR A O 1
ATOM 1675 N N . LEU A 1 198 ? -9.388 -10.080 -11.940 1.00 95.38 198 LEU A N 1
ATOM 1676 C CA . LEU A 1 198 ? -9.015 -8.735 -11.503 1.00 95.38 198 LEU A CA 1
ATOM 1677 C C . LEU A 1 198 ? -7.719 -8.256 -12.176 1.00 95.38 198 LEU A C 1
ATOM 1679 O O . LEU A 1 198 ? -7.642 -7.123 -12.650 1.00 95.38 198 LEU A O 1
ATOM 1683 N N . VAL A 1 199 ? -6.713 -9.131 -12.254 1.00 97.38 199 VAL A N 1
ATOM 1684 C CA . VAL A 1 199 ? -5.440 -8.830 -12.923 1.00 97.38 199 VAL A CA 1
ATOM 1685 C C . VAL A 1 199 ? -5.652 -8.671 -14.428 1.00 97.38 199 VAL A C 1
ATOM 1687 O O . VAL A 1 199 ? -5.175 -7.698 -15.006 1.00 97.38 199 VAL A O 1
ATOM 1690 N N . GLN A 1 200 ? -6.415 -9.567 -15.059 1.00 97.69 200 GLN A N 1
ATOM 1691 C CA . GLN A 1 200 ? -6.719 -9.482 -16.489 1.00 97.69 200 GLN A CA 1
ATOM 1692 C C . GLN A 1 200 ? -7.480 -8.207 -16.855 1.00 97.69 200 GLN A C 1
ATOM 1694 O O . GLN A 1 200 ? -7.168 -7.579 -17.865 1.00 97.69 200 GLN A O 1
ATOM 1699 N N . GLN A 1 201 ? -8.427 -7.774 -16.019 1.00 96.94 201 GLN A N 1
ATOM 1700 C CA . GLN A 1 201 ? -9.117 -6.502 -16.215 1.00 96.94 201 GLN A CA 1
ATOM 1701 C C . GLN A 1 201 ? -8.126 -5.329 -16.245 1.00 96.94 201 GLN A C 1
ATOM 1703 O O . GLN A 1 201 ? -8.153 -4.530 -17.179 1.00 96.94 201 GLN A O 1
ATOM 1708 N N . MET A 1 202 ? -7.203 -5.275 -15.281 1.00 97.12 202 MET A N 1
ATOM 1709 C CA . MET A 1 202 ? -6.174 -4.234 -15.227 1.00 97.12 202 MET A CA 1
ATOM 1710 C C . MET A 1 202 ? -5.241 -4.274 -16.447 1.00 97.12 202 MET A C 1
ATOM 1712 O O . MET A 1 202 ? -4.937 -3.235 -17.031 1.00 97.12 202 MET A O 1
ATOM 1716 N N . VAL A 1 203 ? -4.814 -5.467 -16.879 1.00 97.50 203 VAL A N 1
ATOM 1717 C CA . VAL A 1 203 ? -3.979 -5.633 -18.081 1.00 97.50 203 VAL A CA 1
ATOM 1718 C C . VAL A 1 203 ? -4.701 -5.114 -19.328 1.00 97.50 203 VAL A C 1
ATOM 1720 O O . VAL A 1 203 ? -4.097 -4.386 -20.115 1.00 97.50 203 VAL A O 1
ATOM 1723 N N . MET A 1 204 ? -5.991 -5.421 -19.500 1.00 95.62 204 MET A N 1
ATOM 1724 C CA . MET A 1 204 ? -6.787 -4.915 -20.626 1.00 95.62 204 MET A CA 1
ATOM 1725 C C . MET A 1 204 ? -6.892 -3.382 -20.624 1.00 95.62 204 MET A C 1
ATOM 1727 O O . MET A 1 204 ? -6.754 -2.754 -21.676 1.00 95.62 204 MET A O 1
ATOM 1731 N N . GLU A 1 205 ? -7.097 -2.768 -19.455 1.00 94.50 205 GLU A N 1
ATOM 1732 C CA . GLU A 1 205 ? -7.128 -1.307 -19.300 1.00 94.50 205 GLU A CA 1
ATOM 1733 C C . GLU A 1 205 ? -5.776 -0.669 -19.673 1.00 94.50 205 GLU A C 1
ATOM 1735 O O . GLU A 1 205 ? -5.730 0.300 -20.439 1.00 94.50 205 GLU A O 1
ATOM 1740 N N . MET A 1 206 ? -4.666 -1.253 -19.207 1.00 94.81 206 MET A N 1
ATOM 1741 C CA . MET A 1 206 ? -3.306 -0.815 -19.546 1.00 94.81 206 MET A CA 1
ATOM 1742 C C . MET A 1 206 ? -3.000 -0.977 -21.040 1.00 94.81 206 MET A C 1
ATOM 1744 O O . MET A 1 206 ? -2.409 -0.082 -21.651 1.00 94.81 206 MET A O 1
ATOM 1748 N N . GLU A 1 207 ? -3.407 -2.092 -21.655 1.00 92.25 207 GLU A N 1
ATOM 1749 C CA . GLU A 1 207 ? -3.245 -2.313 -23.093 1.00 92.25 207 GLU A CA 1
ATOM 1750 C C . GLU A 1 207 ? -4.001 -1.263 -23.902 1.00 92.25 207 GLU A C 1
ATOM 1752 O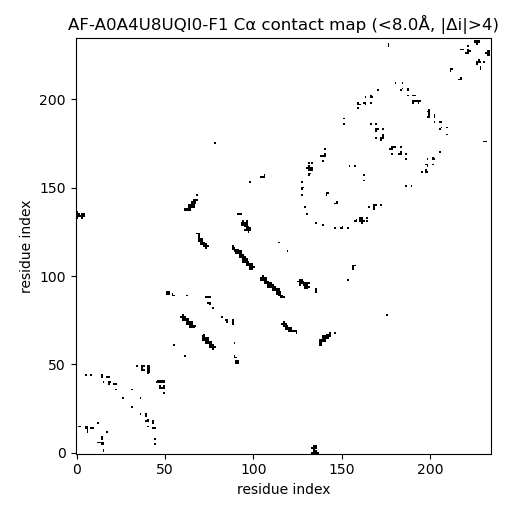 O . GLU A 1 207 ? -3.422 -0.679 -24.824 1.00 92.25 207 GLU A O 1
ATOM 1757 N N . HIS A 1 208 ? -5.263 -1.004 -23.548 1.00 90.62 208 HIS A N 1
ATOM 1758 C CA . HIS A 1 208 ? -6.081 0.020 -24.189 1.00 90.62 208 HIS A CA 1
ATOM 1759 C C . HIS A 1 208 ? -5.412 1.394 -24.099 1.00 90.62 208 HIS A C 1
ATOM 1761 O O . HIS A 1 208 ? -5.217 2.046 -25.126 1.00 90.62 208 HIS A O 1
ATOM 1767 N N . TYR A 1 209 ? -4.971 1.789 -22.901 1.00 89.50 209 TYR A N 1
ATOM 1768 C CA . TYR A 1 209 ? -4.216 3.024 -22.702 1.00 89.50 209 TYR A CA 1
ATOM 1769 C C . TYR A 1 209 ? -2.963 3.077 -23.591 1.00 89.50 209 TYR A C 1
ATOM 1771 O O . TYR A 1 209 ? -2.725 4.074 -24.274 1.00 89.50 209 TYR A O 1
ATOM 1779 N N . SER A 1 210 ? -2.195 1.984 -23.664 1.00 87.25 210 SER A N 1
ATOM 1780 C CA . SER A 1 210 ? -0.988 1.927 -24.495 1.00 87.25 210 SER A CA 1
ATOM 1781 C C . SER A 1 210 ? -1.273 2.115 -25.990 1.00 87.25 210 SER A C 1
ATOM 1783 O O . SER A 1 210 ? -0.486 2.766 -26.678 1.00 87.25 210 SER A O 1
ATOM 1785 N N . ARG A 1 211 ? -2.395 1.579 -26.496 1.00 84.50 211 ARG A N 1
ATOM 1786 C CA . ARG A 1 211 ? -2.805 1.722 -27.902 1.00 84.50 211 ARG A CA 1
ATOM 1787 C C . ARG A 1 211 ? -3.195 3.163 -28.203 1.00 84.50 211 ARG A C 1
ATOM 1789 O O . ARG A 1 211 ? -2.643 3.743 -29.131 1.00 84.50 211 ARG A O 1
ATOM 1796 N N . VAL A 1 212 ? -4.032 3.769 -27.356 1.00 85.25 212 VAL A N 1
ATOM 1797 C CA . VAL A 1 212 ? -4.448 5.178 -27.488 1.00 85.25 212 VAL A CA 1
ATOM 1798 C C . VAL A 1 212 ? -3.237 6.116 -27.513 1.00 85.25 212 VAL A C 1
ATOM 1800 O O . VAL A 1 212 ? -3.170 7.029 -28.336 1.00 85.25 212 VAL A O 1
ATOM 1803 N N . MET A 1 213 ? -2.241 5.872 -26.655 1.00 80.19 213 MET A N 1
ATOM 1804 C CA . MET A 1 213 ? -1.026 6.691 -26.626 1.00 80.19 213 MET A CA 1
ATOM 1805 C C . MET A 1 213 ? -0.132 6.481 -27.861 1.00 80.19 213 MET A C 1
ATOM 1807 O O . MET A 1 213 ? 0.473 7.445 -28.328 1.00 80.19 213 MET A O 1
ATOM 1811 N N . LYS A 1 214 ? -0.069 5.264 -28.427 1.00 73.06 214 LYS A N 1
ATOM 1812 C CA . LYS A 1 214 ? 0.703 4.954 -29.649 1.00 73.06 214 LYS A CA 1
ATOM 1813 C C . LYS A 1 214 ? 0.056 5.479 -30.934 1.00 73.06 214 LYS A C 1
ATOM 1815 O O . LYS A 1 214 ? 0.769 5.926 -31.824 1.00 73.06 214 LYS A O 1
ATOM 1820 N N . GLU A 1 215 ? -1.269 5.435 -31.035 1.00 72.19 215 GLU A N 1
ATOM 1821 C CA . GLU A 1 215 ? -2.030 5.785 -32.249 1.00 72.19 215 GLU A CA 1
ATOM 1822 C C . GLU A 1 215 ? -2.232 7.301 -32.446 1.00 72.19 215 GLU A C 1
ATOM 1824 O O . GLU A 1 215 ? -2.965 7.722 -33.336 1.00 72.19 215 GLU A O 1
ATOM 1829 N N . GLY A 1 216 ? -1.551 8.144 -31.661 1.00 59.62 216 GLY A N 1
ATOM 1830 C CA . GLY A 1 216 ? -1.577 9.600 -31.835 1.00 59.62 216 GLY A CA 1
ATOM 1831 C C . GLY A 1 216 ? -2.464 10.361 -30.846 1.00 59.62 216 GLY A C 1
ATOM 1832 O O . GLY A 1 216 ? -2.547 11.584 -30.943 1.00 59.62 216 GLY A O 1
ATOM 1833 N N . GLY A 1 217 ? -3.037 9.698 -29.834 1.00 58.28 217 GLY A N 1
ATOM 1834 C CA . GLY A 1 217 ? -3.681 10.390 -28.711 1.00 58.28 217 GLY A CA 1
ATOM 1835 C C . GLY A 1 217 ? -2.696 11.240 -27.900 1.00 58.28 217 GLY A C 1
ATOM 1836 O O . GLY A 1 217 ? -3.081 12.232 -27.288 1.00 58.28 217 GLY A O 1
ATOM 1837 N N . TYR A 1 218 ? -1.401 10.911 -27.938 1.00 57.56 218 TYR A N 1
ATOM 1838 C CA . TYR A 1 218 ? -0.366 11.621 -27.192 1.00 57.56 218 TYR A CA 1
ATOM 1839 C C . TYR A 1 218 ? -0.184 13.090 -27.615 1.00 57.56 218 TYR A C 1
ATOM 1841 O O . TYR A 1 218 ? -0.249 13.943 -26.736 1.00 57.56 218 TYR A O 1
ATOM 1849 N N . PRO A 1 219 ? -0.020 13.448 -28.908 1.00 53.59 219 PRO A N 1
ATOM 1850 C CA . PRO A 1 219 ? -0.010 14.844 -29.346 1.00 53.59 219 PRO A CA 1
ATOM 1851 C C . PRO A 1 219 ? -1.230 15.663 -28.904 1.00 53.59 219 PRO A C 1
ATOM 1853 O O . PRO A 1 219 ? -1.079 16.827 -28.539 1.00 53.59 219 PRO A O 1
ATOM 1856 N N . GLU A 1 220 ? -2.434 15.086 -28.931 1.00 53.31 220 GLU A N 1
ATOM 1857 C CA . GLU A 1 220 ? -3.675 15.788 -28.574 1.00 53.31 220 GLU A CA 1
ATOM 1858 C C . GLU A 1 220 ? -3.844 15.927 -27.057 1.00 53.31 220 GLU A C 1
ATOM 1860 O O . GLU A 1 220 ? -4.165 17.013 -26.573 1.00 53.31 220 GLU A O 1
ATOM 1865 N N . ILE A 1 221 ? -3.530 14.874 -26.296 1.00 56.25 221 ILE A N 1
ATOM 1866 C CA . ILE A 1 221 ? -3.505 14.882 -24.827 1.00 56.25 221 ILE A CA 1
ATOM 1867 C C . ILE A 1 221 ? -2.398 15.808 -24.317 1.00 56.25 221 ILE A C 1
ATOM 1869 O O . ILE A 1 221 ? -2.643 16.607 -23.420 1.00 56.25 221 ILE A O 1
ATOM 1873 N N . ALA A 1 222 ? -1.202 15.774 -24.908 1.00 50.84 222 ALA A N 1
ATOM 1874 C CA . ALA A 1 222 ? -0.100 16.669 -24.566 1.00 50.84 222 ALA A CA 1
ATOM 1875 C C . ALA A 1 222 ? -0.439 18.131 -24.893 1.00 50.84 222 ALA A C 1
ATOM 1877 O O . ALA A 1 222 ? -0.125 19.024 -24.108 1.00 50.84 222 ALA A O 1
ATOM 1878 N N . ARG A 1 223 ? -1.153 18.389 -25.999 1.00 51.19 223 ARG A N 1
ATOM 1879 C CA . ARG A 1 223 ? -1.657 19.727 -26.352 1.00 51.19 223 ARG A CA 1
ATOM 1880 C C . ARG A 1 223 ? -2.744 20.210 -25.383 1.00 51.19 223 ARG A C 1
ATOM 1882 O O . ARG A 1 223 ? -2.716 21.377 -25.007 1.00 51.19 223 ARG A O 1
ATOM 1889 N N . PHE A 1 224 ? -3.654 19.335 -24.952 1.00 50.78 224 PHE A N 1
ATOM 1890 C CA . PHE A 1 224 ? -4.698 19.643 -23.965 1.00 50.78 224 PHE A CA 1
ATOM 1891 C C . PHE A 1 224 ? -4.140 19.826 -22.541 1.00 50.78 224 PHE A C 1
ATOM 1893 O O . PHE A 1 224 ? -4.602 20.691 -21.801 1.00 50.78 224 PHE A O 1
ATOM 1900 N N . ALA A 1 225 ? -3.123 19.047 -22.165 1.00 48.81 225 ALA A N 1
ATOM 1901 C CA . ALA A 1 225 ? -2.516 19.029 -20.832 1.00 48.81 225 ALA A CA 1
ATOM 1902 C C . ALA A 1 225 ? -1.257 19.911 -20.694 1.00 48.81 225 ALA A C 1
ATOM 1904 O O . ALA A 1 225 ? -0.651 19.941 -19.629 1.00 48.81 225 ALA A O 1
ATOM 1905 N N . GLY A 1 226 ? -0.822 20.617 -21.743 1.00 48.12 226 GLY A N 1
ATOM 1906 C CA . GLY A 1 226 ? 0.381 21.463 -21.696 1.00 48.12 226 GLY A CA 1
ATOM 1907 C C . GLY A 1 226 ? 1.706 20.693 -21.552 1.00 48.12 226 GLY A C 1
ATOM 1908 O O . GLY A 1 226 ? 2.692 21.237 -21.050 1.00 48.12 226 GLY A O 1
ATOM 1909 N N . LEU A 1 227 ? 1.745 19.430 -21.980 1.00 46.03 227 LEU A N 1
ATOM 1910 C CA . LEU A 1 227 ? 2.936 18.578 -21.949 1.00 46.03 227 LEU A CA 1
ATOM 1911 C C . LEU A 1 227 ? 3.739 18.706 -23.262 1.00 46.03 227 LEU A C 1
ATOM 1913 O O . LEU A 1 227 ? 3.216 19.077 -24.314 1.00 46.03 227 LEU A O 1
ATOM 1917 N N . ASN A 1 228 ? 5.040 18.436 -23.204 1.00 46.94 228 ASN A N 1
ATOM 1918 C CA . ASN A 1 228 ? 5.929 18.323 -24.354 1.00 46.94 228 ASN A CA 1
ATOM 1919 C C . ASN A 1 228 ? 5.841 16.918 -24.979 1.00 46.94 228 ASN A C 1
ATOM 1921 O O . ASN A 1 228 ? 5.173 16.031 -24.452 1.00 46.94 228 ASN A O 1
ATOM 1925 N N . GLU A 1 229 ? 6.531 16.707 -26.102 1.00 42.56 229 GLU A N 1
ATOM 1926 C CA . GLU A 1 229 ? 6.507 15.456 -26.887 1.00 42.56 229 GLU A CA 1
ATOM 1927 C C . GLU A 1 229 ? 7.040 14.223 -26.130 1.00 42.56 229 GLU A C 1
ATOM 1929 O O . GLU A 1 229 ? 6.923 13.099 -26.609 1.00 42.56 229 GLU A O 1
ATOM 1934 N N . HIS A 1 230 ? 7.581 14.427 -24.926 1.00 48.84 230 HIS A N 1
ATOM 1935 C CA . HIS A 1 230 ? 8.069 13.390 -24.019 1.00 48.84 230 HIS A CA 1
ATOM 1936 C C . HIS A 1 230 ? 7.261 13.296 -22.712 1.00 48.84 230 HIS A C 1
ATOM 1938 O O . HIS A 1 230 ? 7.622 12.518 -21.833 1.00 48.84 230 HIS A O 1
ATOM 1944 N N . GLY A 1 231 ? 6.179 14.072 -22.562 1.00 41.62 231 GLY A N 1
ATOM 1945 C CA . GLY A 1 231 ? 5.230 13.922 -21.448 1.00 41.62 231 GLY A CA 1
ATOM 1946 C C . GLY A 1 231 ? 5.586 14.718 -20.213 1.00 41.62 231 GLY A C 1
ATOM 1947 O O . GLY A 1 231 ? 5.001 14.512 -19.151 1.00 41.62 231 GLY A O 1
ATOM 1948 N N . PHE A 1 232 ? 6.528 15.642 -20.338 1.00 40.50 232 PHE A N 1
ATOM 1949 C CA . PHE A 1 232 ? 6.879 16.586 -19.291 1.00 40.50 232 PHE A CA 1
ATOM 1950 C C . PHE A 1 232 ? 6.174 17.914 -19.539 1.00 40.50 232 PHE A C 1
ATOM 1952 O O . PHE A 1 232 ? 5.975 18.308 -20.681 1.00 40.50 232 PHE A O 1
ATOM 1959 N N . LEU A 1 233 ? 5.823 18.640 -18.482 1.00 35.84 233 LEU A N 1
ATOM 1960 C CA . LEU A 1 233 ? 5.314 20.009 -18.593 1.00 35.84 233 LEU A CA 1
ATOM 1961 C C . LEU A 1 233 ? 6.219 20.875 -19.478 1.00 35.84 233 LEU A C 1
ATOM 1963 O O . LEU A 1 233 ? 7.433 20.918 -19.257 1.00 35.84 233 LEU A O 1
ATOM 1967 N N . LYS A 1 234 ? 5.631 21.602 -20.438 1.00 42.28 234 LYS A N 1
ATOM 1968 C CA . LYS A 1 234 ? 6.322 22.743 -21.048 1.00 42.28 234 LYS A CA 1
ATOM 1969 C C . LYS A 1 234 ? 6.574 23.762 -19.932 1.00 42.28 234 LYS A C 1
ATOM 1971 O O . LYS A 1 234 ? 5.620 24.248 -19.330 1.00 42.28 234 LYS A O 1
ATOM 1976 N N . ARG A 1 235 ? 7.846 23.991 -19.601 1.00 41.44 235 ARG A N 1
ATOM 1977 C CA . ARG A 1 235 ? 8.247 25.118 -18.750 1.00 41.44 235 ARG A CA 1
ATOM 1978 C C . ARG A 1 235 ? 7.992 26.432 -19.470 1.00 41.44 235 ARG A C 1
ATOM 1980 O O . ARG A 1 235 ? 8.175 26.448 -20.708 1.00 41.44 235 ARG A O 1
#

Organism: Steinernema carpocapsae (NCBI:txid34508)

Secondary structure (DSSP, 8-state):
-HHHHHHTT-SS--HHHHHHHHHHHHTTTS---HHHHHHHHHHHHSS-HHHHHHHHHHSSSEEEEEEETTEEEEEEE-SSS--PPP-S---EEEEEEEEE-SSS-EEEEEEEEEE-SSEEE-S-----EE-TT-SS--EEEE-SHHHHHHHHHHGGGS-HHHHHHHHHHHHHHHHTTSS-HHHHHHHHHHHTT---HHHHHHHHHHHHHHHHIIIIIHHHHHHHHTB-TTSSB--

Sequence (235 aa):
MIRNYVNSKSLHEDLFLKAVRLFLRRYQHQSVEAKDFWKVFQEVTGEDIGALFSGWFTKPGFPLITVQQNRLVQERFLSGWNKHESTTPWKIPVEICQLTRKSHPVMNCTEKMTINDKSTILTNHEFSMLNPELAVYYIIKYEDEDHFQKVLESSHEFSEVGRYYFLRDVEFLVRHSHYYMDRLLTAIDKFRNDRSYLVQQMVMEMEHYSRVMKEGGYPEIARFAGLNEHGFLKR

Foldseek 3Di:
DQQLVQCVQDPPDSLVVVLVVVLCVVQPPHDDDPVSSQVSSCVSRVDSVCQQCVCVVPPPAFWEWEDDQQKTAIAGDDPDDPPDGDPFGHFDWKFFWAFDPDPDTATDRPDIDTDGDRMDGHPDRGTLDICLVCNDDHAYHHPDPVSLVSNLVCCVNGDPSSLLRNLVNQQVCCVQVVDPLVSLVVSLVSCVPPPDPSNNVSSVVSVVVSCCCVVPVVVVVCVVVCHDPRGHHDD

Radius of gyration: 19.96 Å; Cα contacts (8 Å, |Δi|>4): 314; chains: 1; bounding box: 49×50×55 Å

InterPro domains:
  IPR027268 Peptidase M4/M1, CTD superfamily [G3DSA:1.10.390.10] (1-66)
  IPR050344 Peptidase M1 family aminopeptidases [PTHR11533] (1-216)